Protein 9GRA (pdb70)

Sequence (246 aa):
SVFAYESSVHSTNVLLSLNDQRKKDVLCDVTIFVEGQRFRAHRSVLAACSSYFHSRIVGQADGELNITLPEEVTVKGFEPLIQQFAYTAKLILSKENVDEVCKKCCVEFLSVHNIEESCFQFLKFSMSVFAYESSVHSTNVLLSLNDQRKKDVLCDVTIFVEGQQRFRAHRSVLAACSSYFHSRIVGQADGELNITLPEEVTVKGFEPLIQFAYTAKLILSKENVDEVCKCVEFLSVHNIEESCFQFLKF

Foldseek 3Di:
DVDDDDDPCVVQVVLLVQVVCQVVVHPFAEWEAAVHDTGTHHLVLLLVFWVQSVVVRPPDDPHHYYHYDDNLQHCLQVVQVVVCSSRVDGDAALVRLVRVQSVCVVTHPDGDDSVVPNVNVD/DDDDDDDDDPCVVQVVLVVQVVCQVVVHPFAEWEQAVHDTGTHHLVLLLVQWVQSVVVRPPDDPHRYYHYDDNLQHPLQVVQVVVCSRRVDGDADPVRNVNVQSVCVVTHPDGCPVVVVVPVPD

GO terms:
  GO:0006281 DNA repair (P, IMP)
  GO:0005634 nucleus (C, IDA)
  GO:0001227 DNA-binding transcription repressor activity, RNA polymerase II-specific (F, IDA)
  GO:0000122 negative regulation of transcription by RNA polymerase II (P, IDA)
  GO:0005654 nucleoplasm (C, TAS)
  GO:0005829 cytosol (C, TAS)
  GO:0005515 protein binding (F, IPI)
  GO:0098531 ligand-modulated transcription factor activity (F, IMP)
  GO:0005634 nucleus (C, HDA)
  GO:0005737 cytoplasm (C, HDA)
  GO:0005829 cytosol (C, HDA)
  GO:0000122 negative regulation of transcription by RNA polymerase II (P, IMP)

InterPro domains:
  IPR000210 BTB/POZ domain [PF00651] (24-127)
  IPR000210 BTB/POZ domain [PS50097] (34-100)
  IPR000210 BTB/POZ domain [SM00225] (34-130)
  IPR004826 Basic leucine zipper domain, Maf-type [PF03131] (530-606)
  IPR004827 Basic-leucine zipper domain [PS00036] (562-577)
  IPR004827 Basic-leucine zipper domain [PS50217] (562-620)
  IPR004827 Basic-leucine zipper domain [SM00338] (553-619)
  IPR008917 Transcription factor, Skn-1-like, DNA-binding domain superfamily [SSF47454] (520-580)
  IPR011333 SKP1/BTB/POZ domain superfamily [G3DSA:3.30.710.10] (5-135)
  IPR011333 SKP1/BTB/POZ domain superfamily [SSF54695] (7-127)
  IPR043321 BACH, basic leucine zipper (bZIP) domain [cd14719] (551-621)
  IPR046347 Basic-leucine zipper domain superfamily [SSF57959] (566-609)
  IPR050457 Zinc finger and BTB domain-containing [PTHR46105] (8-588)

Nearest PDB structures (foldseek):
  9gp5-assembly1_D  TM=9.644E-01  e=1.886E-21  Homo sapiens
  9gr9-assembly2_D-2  TM=9.524E-01  e=8.817E-21  Homo sapiens
  2z8h-assembly1_A-2  TM=9.217E-01  e=5.515E-21  Mus musculus
  8ua6-assembly1_D  TM=9.111E-01  e=5.897E-21  Homo sapiens
  3ohv-assembly2_D  TM=9.229E-01  e=7.033E-17  Homo sapiens

Solvent-accessible surface area: 13032 Å² total; per-residue (Å²): 105,88,46,73,118,121,15,112,85,18,11,66,70,5,8,116,36,1,12,61,13,26,125,133,57,76,30,14,35,0,9,0,63,0,113,65,90,136,16,30,0,0,22,5,0,6,10,32,39,11,54,34,4,84,83,94,1,63,78,89,82,100,30,80,19,95,12,100,7,52,100,112,1,29,26,94,0,4,72,22,27,4,65,43,8,1,55,14,80,15,80,6,11,102,100,17,0,47,40,0,8,125,1,11,109,63,10,23,117,114,85,44,102,30,88,79,32,63,101,4,77,191,175,95,57,89,91,52,117,125,14,110,83,17,13,70,70,7,8,114,37,1,14,62,15,31,130,140,61,58,29,15,35,0,11,0,63,0,116,64,90,134,19,32,0,1,22,5,1,6,7,34,37,12,56,39,4,74,84,95,1,95,78,90,80,69,29,78,20,102,9,98,6,46,155,97,0,30,28,104,0,4,74,16,27,5,85,41,7,1,53,13,118,14,99,6,36,80,145,24,27,112,53,0,21,53,1,11,100,58,9,24,121,112,90,36,53,68,70,22,134,114,104,118,182,201

Secondary structure (DSSP, 8-state):
--EEEE-SSHHHHHHHHHHHHHHHT-S--EEEEETTEEEEE-HHHHHHH-HHHHHHHTT--SS-EEEE--TTS-HHHHHHHHHHHHHSEEEEETTTHHHHHHHHHHHSS----GGGGGGGG-/---EEEEE-SSHHHHHHHHHHHHHHHT-S--EEEEETTEEEEE-HHHHHHH-HHHHHHHTT--SS-EEEEPPTTS-HHHHHHHHHHHHHSEEEE-TTTHHHHHHHHHHHSS---HHHHHTTTT-

Organism: Homo sapiens (NCBI:txid9606)

B-factor: mean 18.8, std 9.38, range [6.76, 69.92]

Structure (mmCIF, N/CA/C/O backbone):
data_9GRA
#
_entry.id   9GRA
#
_cell.length_a   31.129
_cell.length_b   69.459
_cell.length_c   64.867
_cell.angle_alpha   90.00
_cell.angle_beta   91.86
_cell.angle_gamma   90.00
#
_symmetry.space_group_name_H-M   'P 1 21 1'
#
loop_
_entity.id
_entity.type
_entity.pdbx_description
1 polymer 'Transcription regulator protein BACH1'
2 non-polymer (4R)-2-METHYLPENTANE-2,4-DIOL
3 water water
#
loop_
_atom_site.group_PDB
_atom_site.id
_atom_site.type_symbol
_atom_site.label_atom_id
_atom_site.label_alt_id
_atom_site.label_comp_id
_atom_site.label_asym_id
_atom_site.label_entity_id
_atom_site.label_seq_id
_atom_site.pdbx_PDB_ins_code
_atom_site.Cartn_x
_atom_site.Cartn_y
_atom_site.Cartn_z
_atom_site.occupancy
_atom_site.B_iso_or_equiv
_atom_site.auth_seq_id
_atom_site.auth_comp_id
_atom_site.auth_asym_id
_atom_site.auth_atom_id
_atom_site.pdbx_PDB_model_num
ATOM 1 N N . SER A 1 3 ? 14.587 -35.071 28.863 1.00 37.29 7 SER A N 1
ATOM 2 C CA . SER A 1 3 ? 15.505 -33.940 28.782 1.00 30.04 7 SER A CA 1
ATOM 3 C C . SER A 1 3 ? 16.674 -34.174 29.716 1.00 34.65 7 SER A C 1
ATOM 4 O O . SER A 1 3 ? 16.600 -33.827 30.896 1.00 33.15 7 SER A O 1
ATOM 7 N N . VAL A 1 4 ? 17.758 -34.750 29.194 1.00 21.68 8 VAL A N 1
ATOM 8 C CA . VAL A 1 4 ? 18.957 -34.881 30.000 1.00 22.94 8 VAL A CA 1
ATOM 9 C C . VAL A 1 4 ? 19.447 -33.505 30.422 1.00 18.46 8 VAL A C 1
ATOM 10 O O . VAL A 1 4 ? 19.742 -33.266 31.597 1.00 20.95 8 VAL A O 1
ATOM 14 N N . PHE A 1 5 ? 19.538 -32.598 29.489 1.00 16.80 9 PHE A N 1
ATOM 15 C CA . PHE A 1 5 ? 19.872 -31.223 29.830 1.00 16.24 9 PHE A CA 1
ATOM 16 C C . PHE A 1 5 ? 18.810 -30.260 29.311 1.00 18.96 9 PHE A C 1
ATOM 17 O O . PHE A 1 5 ? 18.254 -30.428 28.206 1.00 19.78 9 PHE A O 1
ATOM 25 N N . ALA A 1 6 ? 18.542 -29.227 30.098 1.00 15.95 10 ALA A N 1
ATOM 26 C CA . ALA A 1 6 ? 17.616 -28.196 29.676 1.00 15.79 10 ALA A CA 1
ATOM 27 C C . ALA A 1 6 ? 18.166 -26.859 30.104 1.00 19.64 10 ALA A C 1
ATOM 28 O O . ALA A 1 6 ? 18.463 -26.653 31.284 1.00 19.72 10 ALA A O 1
ATOM 30 N N . TYR A 1 7 ? 18.349 -25.977 29.149 1.00 13.45 11 TYR A N 1
ATOM 31 C CA . TYR A 1 7 ? 18.831 -24.639 29.424 1.00 16.39 11 TYR A CA 1
ATOM 32 C C . TYR A 1 7 ? 17.795 -23.603 28.998 1.00 19.52 11 TYR A C 1
ATOM 33 O O . TYR A 1 7 ? 17.272 -23.666 27.879 1.00 16.57 11 TYR A O 1
ATOM 42 N N . GLU A 1 8 ? 17.490 -22.656 29.895 1.00 13.34 12 GLU A N 1
ATOM 43 C CA . GLU A 1 8 ? 16.624 -21.528 29.575 1.00 15.31 12 GLU A CA 1
ATOM 44 C C . GLU A 1 8 ? 17.388 -20.222 29.796 1.00 16.24 12 GLU A C 1
ATOM 45 O O . GLU A 1 8 ? 17.980 -20.041 30.856 1.00 14.59 12 GLU A O 1
ATOM 51 N N . SER A 1 9 ? 17.423 -19.328 28.788 1.00 11.04 13 SER A N 1
ATOM 52 C CA . SER A 1 9 ? 18.249 -18.127 28.839 1.00 11.81 13 SER A CA 1
ATOM 53 C C . SER A 1 9 ? 17.343 -16.932 29.125 1.00 13.81 13 SER A C 1
ATOM 54 O O . SER A 1 9 ? 16.405 -16.664 28.357 1.00 15.49 13 SER A O 1
ATOM 57 N N . SER A 1 10 ? 17.613 -16.212 30.217 1.00 12.83 14 SER A N 1
ATOM 58 C CA . SER A 1 10 ? 16.777 -15.051 30.495 1.00 14.94 14 SER A CA 1
ATOM 59 C C . SER A 1 10 ? 17.143 -13.838 29.637 1.00 16.36 14 SER A C 1
ATOM 60 O O . SER A 1 10 ? 16.364 -12.872 29.603 1.00 17.47 14 SER A O 1
ATOM 63 N N . VAL A 1 11 ? 18.312 -13.848 28.980 1.00 15.25 15 VAL A N 1
ATOM 64 C CA . VAL A 1 11 ? 18.823 -12.711 28.203 1.00 14.11 15 VAL A CA 1
ATOM 65 C C . VAL A 1 11 ? 18.695 -12.915 26.700 1.00 14.21 15 VAL A C 1
ATOM 66 O O . VAL A 1 11 ? 18.828 -11.946 25.943 1.00 13.73 15 VAL A O 1
ATOM 70 N N . HIS A 1 12 ? 18.433 -14.139 26.239 1.00 11.76 16 HIS A N 1
ATOM 71 C CA . HIS A 1 12 ? 18.518 -14.379 24.802 1.00 9.83 16 HIS A CA 1
ATOM 72 C C . HIS A 1 12 ? 17.574 -13.482 24.001 1.00 10.79 16 HIS A C 1
ATOM 73 O O . HIS A 1 12 ? 17.978 -12.921 22.989 1.00 10.15 16 HIS A O 1
ATOM 80 N N . SER A 1 13 ? 16.283 -13.412 24.364 1.00 9.43 17 SER A N 1
ATOM 81 C CA . SER A 1 13 ? 15.374 -12.568 23.561 1.00 10.62 17 SER A CA 1
ATOM 82 C C . SER A 1 13 ? 15.819 -11.099 23.516 1.00 9.98 17 SER A C 1
ATOM 83 O O . SER A 1 13 ? 15.689 -10.434 22.473 1.00 10.18 17 SER A O 1
ATOM 86 N N . THR A 1 14 ? 16.329 -10.588 24.644 1.00 11.47 18 THR A N 1
ATOM 87 C CA . THR A 1 14 ? 16.880 -9.231 24.653 1.00 12.75 18 THR A CA 1
ATOM 88 C C . THR A 1 14 ? 18.072 -9.122 23.722 1.00 11.17 18 THR A C 1
ATOM 89 O O . THR A 1 14 ? 18.201 -8.141 22.965 1.00 11.72 18 THR A O 1
ATOM 93 N N . ASN A 1 15 ? 18.918 -10.155 23.714 1.00 9.57 19 ASN A N 1
ATOM 94 C CA . ASN A 1 15 ? 20.095 -10.089 22.864 1.00 9.12 19 ASN A CA 1
ATOM 95 C C . ASN A 1 15 ? 19.728 -10.132 21.386 1.00 9.44 19 ASN A C 1
ATOM 96 O O . ASN A 1 15 ? 20.312 -9.406 20.560 1.00 10.96 19 ASN A O 1
ATOM 101 N N . VAL A 1 16 ? 18.704 -10.923 21.006 1.00 8.19 20 VAL A N 1
ATOM 102 C CA . VAL A 1 16 ? 18.278 -10.962 19.614 1.00 8.25 20 VAL A CA 1
ATOM 103 C C . VAL A 1 16 ? 17.714 -9.610 19.233 1.00 10.19 20 VAL A C 1
ATOM 104 O O . VAL A 1 16 ? 18.044 -9.064 18.181 1.00 10.53 20 VAL A O 1
ATOM 108 N N . LEU A 1 17 ? 16.899 -9.014 20.117 1.00 11.48 21 LEU A N 1
ATOM 109 C CA . LEU A 1 17 ? 16.341 -7.711 19.773 1.00 12.09 21 LEU A CA 1
ATOM 110 C C . LEU A 1 17 ? 17.429 -6.655 19.658 1.00 10.30 21 LEU A C 1
ATOM 111 O O . LEU A 1 17 ? 17.342 -5.794 18.786 1.00 12.74 21 LEU A O 1
ATOM 116 N N . LEU A 1 18 ? 18.466 -6.714 20.523 1.00 10.74 22 LEU A N 1
ATOM 117 C CA . LEU A 1 18 ? 19.604 -5.792 20.415 1.00 11.19 22 LEU A CA 1
ATOM 118 C C . LEU A 1 18 ? 20.266 -5.931 19.059 1.00 10.40 22 LEU A C 1
ATOM 119 O O . LEU A 1 18 ? 20.637 -4.918 18.426 1.00 10.48 22 LEU A O 1
ATOM 124 N N . SER A 1 19 ? 20.421 -7.174 18.591 1.00 8.20 23 SER A N 1
ATOM 125 C CA . SER A 1 19 ? 21.030 -7.343 17.287 1.00 9.31 23 SER A CA 1
ATOM 126 C C . SER A 1 19 ? 20.159 -6.800 16.179 1.00 9.69 23 SER A C 1
ATOM 127 O O . SER A 1 19 ? 20.659 -6.162 15.248 1.00 9.98 23 SER A O 1
ATOM 130 N N . LEU A 1 20 ? 18.856 -7.086 16.223 1.00 10.22 24 LEU A N 1
ATOM 131 C CA . LEU A 1 20 ? 17.934 -6.526 15.230 1.00 8.31 24 LEU A CA 1
ATOM 132 C C . LEU A 1 20 ? 17.965 -4.997 15.227 1.00 8.49 24 LEU A C 1
ATOM 133 O O . LEU A 1 20 ? 17.889 -4.344 14.157 1.00 8.61 24 LEU A O 1
ATOM 138 N N . ASN A 1 21 ? 18.058 -4.409 16.410 1.00 9.32 25 ASN A N 1
ATOM 139 C CA . ASN A 1 21 ? 18.135 -2.963 16.470 1.00 8.28 25 ASN A CA 1
ATOM 140 C C . ASN A 1 21 ? 19.425 -2.457 15.844 1.00 11.66 25 AS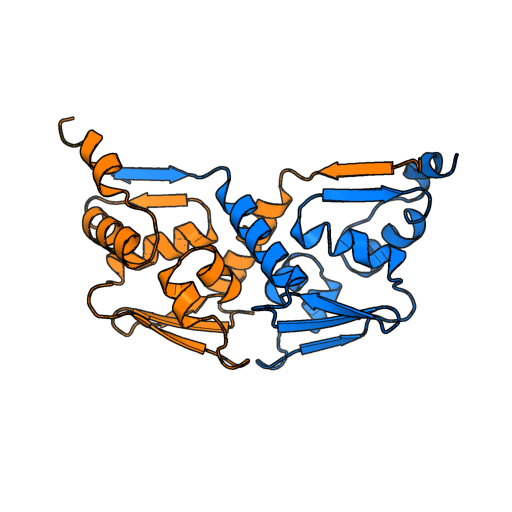N A C 1
ATOM 141 O O . ASN A 1 21 ? 19.438 -1.426 15.176 1.00 11.15 25 ASN A O 1
ATOM 146 N N . ASP A 1 22 ? 20.528 -3.153 16.087 1.00 9.12 26 ASP A N 1
ATOM 147 C CA . ASP A 1 22 ? 21.777 -2.711 15.463 1.00 9.27 26 ASP A CA 1
ATOM 148 C C . ASP A 1 22 ? 21.685 -2.802 13.943 1.00 9.27 26 ASP A C 1
ATOM 149 O O . ASP A 1 22 ? 22.093 -1.880 13.222 1.00 11.75 26 ASP A O 1
ATOM 154 N N . GLN A 1 23 ? 21.121 -3.901 13.433 1.00 8.37 27 GLN A N 1
ATOM 155 C CA . GLN A 1 23 ? 20.898 -4.020 11.993 1.00 7.09 27 GLN A CA 1
ATOM 156 C C . GLN A 1 23 ? 20.023 -2.894 11.458 1.00 11.27 27 GLN A C 1
ATOM 157 O O . GLN A 1 23 ? 20.289 -2.332 10.381 1.00 10.91 27 GLN A O 1
ATOM 163 N N . ARG A 1 24 ? 18.921 -2.616 12.164 1.00 6.99 28 ARG A N 1
ATOM 164 C CA . ARG A 1 24 ? 18.045 -1.510 11.769 1.00 10.90 28 ARG A CA 1
ATOM 165 C C . ARG A 1 24 ? 18.818 -0.200 11.661 1.00 10.85 28 ARG A C 1
ATOM 166 O O . ARG A 1 24 ? 18.723 0.510 10.638 1.00 12.52 28 ARG A O 1
ATOM 174 N N . LYS A 1 25 ? 19.596 0.142 12.713 1.00 10.54 29 LYS A N 1
ATOM 175 C CA . LYS A 1 25 ? 20.231 1.471 12.728 1.00 9.18 29 LYS A CA 1
ATOM 176 C C . LYS A 1 25 ? 21.329 1.559 11.679 1.00 11.58 29 LYS A C 1
ATOM 177 O O . LYS A 1 25 ? 21.593 2.646 11.147 1.00 13.79 29 LYS A O 1
ATOM 183 N N . LYS A 1 26 ? 21.990 0.426 11.398 1.00 10.08 30 LYS A N 1
ATOM 184 C CA . LYS A 1 26 ? 23.070 0.396 10.428 1.00 11.45 30 LYS A CA 1
ATOM 185 C C . LYS A 1 26 ? 22.602 -0.003 9.023 1.00 10.75 30 LYS A C 1
ATOM 186 O O . LYS A 1 26 ? 23.442 -0.105 8.092 1.00 13.52 30 LYS A O 1
ATOM 192 N N . ASP A 1 27 ? 21.299 -0.208 8.872 1.00 11.56 31 ASP A N 1
ATOM 193 C CA . ASP A 1 27 ? 20.671 -0.514 7.605 1.00 12.65 31 ASP A CA 1
ATOM 194 C C . ASP A 1 27 ? 21.336 -1.721 6.947 1.00 9.22 31 ASP A C 1
ATOM 195 O O . ASP A 1 27 ? 21.759 -1.674 5.768 1.00 11.42 31 ASP A O 1
ATOM 200 N N . VAL A 1 28 ? 21.346 -2.847 7.685 1.00 9.42 32 VAL A N 1
ATOM 201 C CA . VAL A 1 28 ? 21.790 -4.081 7.076 1.00 9.10 32 VAL A CA 1
ATOM 202 C C . VAL A 1 28 ? 20.733 -5.128 7.427 1.00 10.76 32 VAL A C 1
ATOM 203 O O . VAL A 1 28 ? 20.123 -5.080 8.503 1.00 10.24 32 VAL A O 1
ATOM 207 N N . LEU A 1 29 ? 20.545 -6.061 6.531 1.00 10.82 33 LEU A N 1
ATOM 208 C CA . LEU A 1 29 ? 19.638 -7.186 6.777 1.00 9.38 33 LEU A CA 1
ATOM 209 C C . LEU A 1 29 ? 18.205 -6.727 7.017 1.00 11.21 33 LEU A C 1
ATOM 210 O O . LEU A 1 29 ? 17.384 -7.513 7.530 1.00 11.13 33 LEU A O 1
ATOM 215 N N . CYS A 1 30 ? 17.870 -5.525 6.538 1.00 10.10 34 CYS A N 1
ATOM 216 C CA . CYS A 1 30 ? 16.481 -5.060 6.627 1.00 9.61 34 CYS A CA 1
ATOM 217 C C . CYS A 1 30 ? 15.799 -5.306 5.302 1.00 9.77 34 CYS A C 1
ATOM 218 O O . CYS A 1 30 ? 16.431 -5.591 4.276 1.00 13.45 34 CYS A O 1
ATOM 221 N N . ASP A 1 31 ? 14.452 -5.146 5.309 1.00 8.78 35 ASP A N 1
ATOM 222 C CA . ASP A 1 31 ? 13.703 -5.586 4.134 1.00 11.48 35 ASP A CA 1
ATOM 223 C C . ASP A 1 31 ? 12.464 -4.748 3.884 1.00 9.00 35 ASP A C 1
ATOM 224 O O . ASP A 1 31 ? 11.697 -5.056 2.962 1.00 12.69 35 ASP A O 1
ATOM 229 N N . VAL A 1 32 ? 12.236 -3.697 4.656 1.00 9.56 36 VAL A N 1
ATOM 230 C CA . VAL A 1 32 ? 11.125 -2.785 4.402 1.00 10.10 36 VAL A CA 1
ATOM 231 C C . VAL A 1 32 ? 11.639 -1.361 4.620 1.00 11.04 36 VAL A C 1
ATOM 232 O O . VAL A 1 32 ? 12.378 -1.092 5.573 1.00 10.43 36 VAL A O 1
ATOM 236 N N . THR A 1 33 ? 11.252 -0.443 3.732 1.00 12.23 37 THR A N 1
ATOM 237 C CA . THR A 1 33 ? 11.415 0.976 4.035 1.00 9.77 37 THR A CA 1
ATOM 238 C C . THR A 1 33 ? 10.045 1.564 4.374 1.00 11.50 37 THR A C 1
ATOM 239 O O . THR A 1 33 ? 9.059 1.291 3.690 1.00 12.48 37 THR A O 1
ATOM 243 N N . ILE A 1 34 ? 10.014 2.392 5.413 1.00 10.41 38 ILE A N 1
ATOM 244 C CA . ILE A 1 34 ? 8.832 3.139 5.844 1.00 9.67 38 ILE A CA 1
ATOM 245 C C . ILE A 1 34 ? 9.125 4.623 5.648 1.00 14.18 38 ILE A C 1
ATOM 246 O O . ILE A 1 34 ? 10.146 5.120 6.137 1.00 12.52 38 ILE A O 1
ATOM 251 N N . PHE A 1 35 ? 8.220 5.345 4.983 1.00 10.07 39 PHE A N 1
ATOM 252 C CA . PHE A 1 35 ? 8.388 6.791 4.783 1.00 9.48 39 PHE A CA 1
ATOM 253 C C . PHE A 1 35 ? 7.381 7.492 5.678 1.00 14.86 39 PHE A C 1
ATOM 254 O O . PHE A 1 35 ? 6.176 7.263 5.562 1.00 13.54 39 PHE A O 1
ATOM 262 N N . VAL A 1 36 ? 7.875 8.381 6.508 1.00 11.18 40 VAL A N 1
ATOM 263 C CA . VAL A 1 36 ? 7.101 9.060 7.539 1.00 10.58 40 VAL A CA 1
ATOM 264 C C . VAL A 1 36 ? 7.436 10.538 7.392 1.00 12.82 40 VAL A C 1
ATOM 265 O O . VAL A 1 36 ? 8.585 10.933 7.591 1.00 11.82 40 VAL A O 1
ATOM 269 N N . GLU A 1 37 ? 6.445 11.355 7.043 1.00 11.73 41 GLU A N 1
ATOM 270 C CA . GLU A 1 37 ? 6.698 12.751 6.640 1.00 14.06 41 GLU A CA 1
ATOM 271 C C . GLU A 1 37 ? 7.802 12.820 5.603 1.00 11.40 41 GLU A C 1
ATOM 272 O O . GLU A 1 37 ? 8.608 13.746 5.581 1.00 16.95 41 GLU A O 1
ATOM 278 N N . GLY A 1 38 ? 7.823 11.795 4.735 1.00 13.45 42 GLY A N 1
ATOM 279 C CA . GLY A 1 38 ? 8.808 11.680 3.685 1.00 17.27 42 GLY A CA 1
ATOM 280 C C . GLY A 1 38 ? 10.168 11.199 4.137 1.00 15.71 42 GLY A C 1
ATOM 2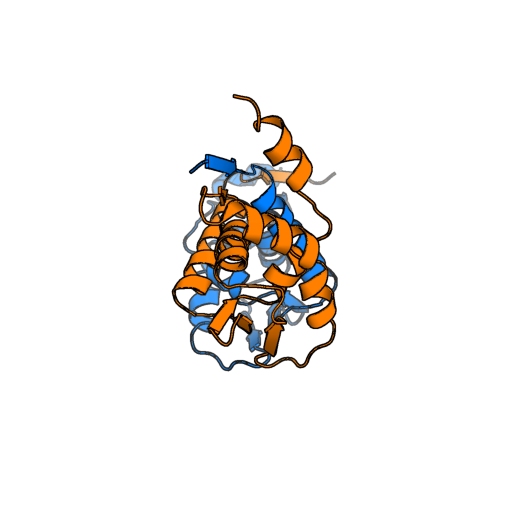81 O O . GLY A 1 38 ? 11.034 10.989 3.273 1.00 16.97 42 GLY A O 1
ATOM 282 N N . GLN A 1 39 ? 10.416 11.106 5.458 1.00 12.33 43 GLN A N 1
ATOM 283 C CA . GLN A 1 39 ? 11.727 10.692 5.968 1.00 13.90 43 GLN A CA 1
ATOM 284 C C . GLN A 1 39 ? 11.808 9.166 5.892 1.00 14.69 43 GLN A C 1
ATOM 285 O O . GLN A 1 39 ? 10.831 8.471 6.148 1.00 12.46 43 GLN A O 1
ATOM 291 N N . ARG A 1 40 ? 12.984 8.632 5.575 1.00 13.49 44 ARG A N 1
ATOM 292 C CA . ARG A 1 40 ? 13.179 7.200 5.343 1.00 11.05 44 ARG A CA 1
ATOM 293 C C . ARG A 1 40 ? 13.594 6.475 6.620 1.00 11.41 44 ARG A C 1
ATOM 294 O O . ARG A 1 40 ? 14.606 6.828 7.265 1.00 14.66 44 ARG A O 1
ATOM 302 N N . PHE A 1 41 ? 12.832 5.434 6.973 1.00 11.10 45 PHE A N 1
ATOM 303 C CA . PHE A 1 41 ? 13.173 4.519 8.056 1.00 11.68 45 PHE A CA 1
ATOM 304 C C . PHE A 1 41 ? 13.304 3.120 7.491 1.00 13.91 45 PHE A C 1
ATOM 305 O O . PHE A 1 41 ? 12.588 2.765 6.550 1.00 14.94 45 PHE A O 1
ATOM 313 N N . ARG A 1 42 ? 14.238 2.340 8.036 1.00 11.25 46 ARG A N 1
ATOM 314 C CA . ARG A 1 42 ? 14.434 0.952 7.619 1.00 10.24 46 ARG A CA 1
ATOM 315 C C . ARG A 1 42 ? 14.030 0.022 8.758 1.00 12.10 46 ARG A C 1
ATOM 316 O O . ARG A 1 42 ? 14.124 0.387 9.933 1.00 11.84 46 ARG A O 1
ATOM 324 N N . ALA A 1 43 ? 13.494 -1.151 8.399 1.00 8.18 47 ALA A N 1
ATOM 325 C CA . ALA A 1 43 ? 13.150 -2.107 9.444 1.00 9.31 47 ALA A CA 1
ATOM 326 C C . ALA A 1 43 ? 13.019 -3.471 8.807 1.00 6.76 47 ALA A C 1
ATOM 327 O O . ALA A 1 43 ? 13.305 -3.640 7.621 1.00 8.92 47 ALA A O 1
ATOM 329 N N . HIS A 1 44 ? 12.604 -4.442 9.638 1.00 10.81 48 HIS A N 1
ATOM 330 C CA . HIS A 1 44 ? 12.352 -5.825 9.246 1.00 10.61 48 HIS A CA 1
ATOM 331 C C . HIS A 1 44 ? 10.843 -6.030 9.273 1.00 9.02 48 HIS A C 1
ATOM 332 O O . HIS A 1 44 ? 10.211 -5.769 10.300 1.00 9.52 48 HIS A O 1
ATOM 339 N N . ARG A 1 45 ? 10.292 -6.523 8.162 1.00 9.24 49 ARG A N 1
ATOM 340 C CA . ARG A 1 45 ? 8.830 -6.628 8.114 1.00 9.95 49 ARG A CA 1
ATOM 341 C C . ARG A 1 45 ? 8.331 -7.593 9.172 1.00 11.51 49 ARG A C 1
ATOM 342 O O . ARG A 1 45 ? 7.216 -7.441 9.698 1.00 10.08 49 ARG A O 1
ATOM 350 N N . SER A 1 46 ? 9.137 -8.604 9.490 1.00 9.17 50 SER A N 1
ATOM 351 C CA . SER A 1 46 ? 8.736 -9.558 10.511 1.00 8.94 50 SER A CA 1
ATOM 352 C C . SER A 1 46 ? 8.506 -8.884 11.873 1.00 11.21 50 SER A C 1
ATOM 353 O O . SER A 1 46 ? 7.560 -9.239 12.614 1.00 10.74 50 SER A O 1
ATOM 356 N N . VAL A 1 47 ? 9.393 -7.957 12.245 1.00 8.58 51 VAL A N 1
ATOM 357 C CA . VAL A 1 47 ? 9.290 -7.246 13.510 1.00 7.81 51 VAL A CA 1
ATOM 358 C C . VAL A 1 47 ? 8.109 -6.275 13.476 1.00 9.87 51 VAL A C 1
ATOM 359 O O . VAL A 1 47 ? 7.312 -6.230 14.426 1.00 10.04 51 VAL A O 1
ATOM 363 N N . LEU A 1 48 ? 7.978 -5.497 12.388 1.00 9.82 52 LEU A N 1
ATOM 364 C CA . LEU A 1 48 ? 6.853 -4.557 12.314 1.00 8.23 52 LEU A CA 1
ATOM 365 C C . LEU A 1 48 ? 5.539 -5.314 12.378 1.00 9.08 52 LEU A C 1
ATOM 366 O O . LEU A 1 48 ? 4.614 -4.884 13.087 1.00 10.43 52 LEU A O 1
ATOM 371 N N . ALA A 1 49 ? 5.435 -6.444 11.654 1.00 8.62 53 ALA A N 1
ATOM 372 C CA . ALA A 1 49 ? 4.177 -7.218 11.684 1.00 10.79 53 ALA A CA 1
ATOM 373 C C . ALA A 1 49 ? 3.901 -7.792 13.071 1.00 12.90 53 ALA A C 1
ATOM 374 O O . ALA A 1 49 ? 2.730 -7.919 13.494 1.00 13.53 53 ALA A O 1
ATOM 376 N N . ALA A 1 50 ? 4.958 -8.162 13.779 1.00 11.50 54 ALA A N 1
ATOM 377 C CA . ALA A 1 50 ? 4.799 -8.670 15.133 1.00 13.12 54 ALA A CA 1
ATOM 378 C C . ALA A 1 50 ? 4.252 -7.605 16.062 1.00 12.21 54 ALA A C 1
ATOM 379 O O . ALA A 1 50 ? 3.590 -7.933 17.050 1.00 16.54 54 ALA A O 1
ATOM 381 N N . CYS A 1 51 ? 4.565 -6.331 15.806 1.00 10.51 55 CYS A N 1
ATOM 382 C CA . CYS A 1 51 ? 4.283 -5.288 16.786 1.00 13.80 55 CYS A CA 1
ATOM 383 C C . CYS A 1 51 ? 3.063 -4.468 16.457 1.00 14.44 55 CYS A C 1
ATOM 384 O O . CYS A 1 51 ? 2.422 -3.949 17.375 1.00 22.70 55 CYS A O 1
ATOM 387 N N . SER A 1 52 ? 2.671 -4.413 15.197 1.00 9.59 56 SER A N 1
ATOM 388 C CA . SER A 1 52 ? 1.674 -3.432 14.752 1.00 10.22 56 SER A CA 1
ATOM 389 C C . SER A 1 52 ? 0.654 -4.099 13.829 1.00 9.86 56 SER A C 1
ATOM 390 O O . SER A 1 52 ? 1.002 -4.603 12.752 1.00 10.90 56 SER A O 1
ATOM 393 N N . SER A 1 53 ? -0.642 -4.043 14.206 1.00 10.00 57 SER A N 1
ATOM 394 C CA . SER A 1 53 ? -1.663 -4.560 13.323 1.00 8.97 57 SER A CA 1
ATOM 395 C C . SER A 1 53 ? -1.767 -3.762 12.038 1.00 9.09 57 SER A C 1
ATOM 396 O O . SER A 1 53 ? -2.024 -4.332 10.975 1.00 10.25 57 SER A O 1
ATOM 399 N N . TYR A 1 54 ? -1.498 -2.448 12.102 1.00 9.89 58 TYR A N 1
ATOM 400 C CA . TYR A 1 54 ? -1.506 -1.633 10.889 1.00 11.63 58 TYR A CA 1
ATOM 401 C C . TYR A 1 54 ? -0.450 -2.121 9.910 1.00 10.17 58 TYR A C 1
ATOM 402 O O . TYR A 1 54 ? -0.715 -2.320 8.717 1.00 11.14 58 TYR A O 1
ATOM 411 N N . PHE A 1 55 ? 0.767 -2.303 10.400 1.00 9.67 59 PHE A N 1
ATOM 412 C CA . PHE A 1 55 ? 1.812 -2.788 9.496 1.00 10.81 59 PHE A CA 1
ATOM 413 C C . PHE A 1 55 ? 1.543 -4.221 9.043 1.00 9.30 59 PHE A C 1
ATOM 414 O O . PHE A 1 55 ? 1.730 -4.551 7.879 1.00 11.32 59 PHE A O 1
ATOM 422 N N . HIS A 1 56 ? 1.020 -5.056 9.940 1.00 8.91 60 HIS A N 1
ATOM 423 C CA . HIS A 1 56 ? 0.821 -6.455 9.583 1.00 10.09 60 HIS A CA 1
ATOM 424 C C . HIS A 1 56 ? -0.105 -6.552 8.363 1.00 11.94 60 HIS A C 1
ATOM 425 O O . HIS A 1 56 ? 0.189 -7.239 7.395 1.00 12.06 60 HIS A O 1
ATOM 432 N N . SER A 1 57 ? -1.197 -5.783 8.354 1.00 11.80 61 SER A N 1
ATOM 433 C CA . SER A 1 57 ? -2.117 -5.809 7.218 1.00 11.65 61 SER A CA 1
ATOM 434 C C . SER A 1 57 ? -1.462 -5.371 5.919 1.00 10.92 61 SER A C 1
ATOM 435 O O . SER A 1 57 ? -1.972 -5.711 4.845 1.00 13.94 61 SER A O 1
ATOM 438 N N . ARG A 1 58 ? -0.373 -4.579 5.991 1.00 10.60 62 ARG A N 1
ATOM 439 C CA . ARG A 1 58 ? 0.315 -4.070 4.808 1.00 10.57 62 ARG A CA 1
ATOM 440 C C . ARG A 1 58 ? 1.565 -4.886 4.456 1.00 12.52 62 ARG A C 1
ATOM 441 O O . ARG A 1 58 ? 2.287 -4.540 3.506 1.00 12.93 62 ARG A O 1
ATOM 449 N N . ILE A 1 59 ? 1.812 -5.974 5.186 1.00 9.03 63 ILE A N 1
ATOM 450 C CA . ILE A 1 59 ? 3.001 -6.787 5.037 1.00 11.17 63 ILE A CA 1
ATOM 451 C C . ILE A 1 59 ? 2.657 -8.185 4.577 1.00 11.60 63 ILE A C 1
ATOM 452 O O . ILE A 1 59 ? 3.300 -8.722 3.670 1.00 14.75 63 ILE A O 1
ATOM 457 N N . VAL A 1 60 ? 1.602 -8.766 5.119 1.00 13.17 64 VAL A N 1
ATOM 458 C CA . VAL A 1 60 ? 1.343 -10.166 4.804 1.00 13.38 64 VAL A CA 1
ATOM 459 C C . VAL A 1 60 ? 0.917 -10.263 3.346 1.00 13.52 64 VAL A C 1
ATOM 460 O O . VAL A 1 60 ? 0.201 -9.389 2.821 1.00 14.73 64 VAL A O 1
ATOM 464 N N . GLY A 1 61 ? 1.453 -11.272 2.656 1.00 15.76 65 GLY A N 1
ATOM 465 C CA . GLY A 1 61 ? 1.146 -11.484 1.253 1.00 19.35 65 GLY A CA 1
ATOM 466 C C . GLY A 1 61 ? 1.780 -10.536 0.263 1.00 22.38 65 GLY A C 1
ATOM 467 O O . GLY A 1 61 ? 1.488 -10.644 -0.936 1.00 22.27 65 GLY A O 1
ATOM 468 N N . GLN A 1 62 ? 2.651 -9.630 0.715 1.00 15.65 66 GLN A N 1
ATOM 469 C CA . GLN A 1 62 ? 3.334 -8.780 -0.239 1.00 17.12 66 GLN A CA 1
ATOM 470 C C . GLN A 1 62 ? 4.488 -9.560 -0.882 1.00 19.74 66 GLN A C 1
ATOM 471 O O . GLN A 1 62 ? 4.872 -10.647 -0.440 1.00 19.09 66 GLN A O 1
ATOM 477 N N . ALA A 1 63 ? 5.060 -8.983 -1.928 1.00 15.29 67 ALA A N 1
ATOM 478 C CA . ALA A 1 63 ? 6.104 -9.659 -2.685 1.00 17.16 67 ALA A CA 1
ATOM 479 C C . ALA A 1 63 ? 7.351 -9.909 -1.817 1.00 12.21 67 ALA A C 1
ATOM 480 O O . ALA A 1 63 ? 7.570 -9.254 -0.798 1.00 14.56 67 ALA A O 1
ATOM 482 N N . ASP A 1 64 ? 8.203 -10.859 -2.247 1.00 16.84 68 ASP A N 1
ATOM 483 C CA . ASP A 1 64 ? 9.387 -11.215 -1.463 1.00 19.60 68 ASP A CA 1
ATOM 484 C C . ASP A 1 64 ? 10.443 -10.117 -1.445 1.00 30.97 68 ASP A C 1
ATOM 485 O O . ASP A 1 64 ? 11.195 -10.005 -0.472 1.00 28.34 68 ASP A O 1
ATOM 490 N N . GLY A 1 65 ? 10.579 -9.354 -2.518 1.00 19.92 69 GLY A N 1
ATOM 491 C CA . GLY A 1 65 ? 11.652 -8.380 -2.562 1.00 13.51 69 GLY A CA 1
ATOM 492 C C . GLY A 1 65 ? 11.379 -7.226 -1.595 1.00 13.55 69 GLY A C 1
ATOM 493 O O . GLY A 1 65 ? 10.426 -7.236 -0.813 1.00 15.63 69 GLY A O 1
ATOM 494 N N . GLU A 1 66 ? 12.224 -6.205 -1.687 1.00 16.83 70 GLU A N 1
ATOM 495 C CA . GLU A 1 66 ? 12.060 -5.006 -0.867 1.00 17.72 70 GLU A CA 1
ATOM 496 C C . GLU A 1 66 ? 10.620 -4.492 -0.856 1.00 15.03 70 GLU A C 1
ATOM 497 O O . GLU A 1 66 ? 9.982 -4.380 -1.913 1.00 19.27 70 GLU A O 1
ATOM 503 N N . LEU A 1 67 ? 10.116 -4.147 0.352 1.00 10.91 71 LEU A N 1
ATOM 504 C CA . LEU A 1 67 ? 8.776 -3.581 0.505 1.00 11.83 71 LEU A CA 1
ATOM 505 C C . LEU A 1 67 ? 8.872 -2.102 0.895 1.00 11.79 71 LEU A C 1
ATOM 506 O O . LEU A 1 67 ? 9.758 -1.723 1.671 1.00 12.62 71 LEU A O 1
ATOM 511 N N . ASN A 1 68 ? 7.963 -1.258 0.381 1.00 9.81 72 ASN A N 1
ATOM 512 C CA . ASN A 1 68 ? 7.963 0.161 0.707 1.00 11.51 72 ASN A CA 1
ATOM 513 C C . ASN A 1 68 ? 6.587 0.584 1.195 1.00 13.59 72 ASN A C 1
ATOM 514 O O . ASN A 1 68 ? 5.611 0.450 0.466 1.00 13.73 72 ASN A O 1
ATOM 519 N N . ILE A 1 69 ? 6.512 1.142 2.388 1.00 11.04 73 ILE A N 1
ATOM 520 C CA . ILE A 1 69 ? 5.238 1.572 2.975 1.00 9.83 73 ILE A CA 1
ATOM 521 C C . ILE A 1 69 ? 5.318 3.056 3.279 1.00 12.86 73 ILE A C 1
ATOM 522 O O . ILE A 1 69 ? 6.259 3.500 3.939 1.00 13.24 73 ILE A O 1
ATOM 527 N N . THR A 1 70 ? 4.299 3.812 2.858 1.00 10.10 74 THR A N 1
ATOM 528 C CA . THR A 1 70 ? 4.279 5.237 3.101 1.00 10.41 74 THR A CA 1
ATOM 529 C C . THR A 1 70 ? 3.200 5.480 4.140 1.00 12.70 74 THR A C 1
ATOM 530 O O . THR A 1 70 ? 2.043 5.147 3.898 1.00 12.47 74 THR A O 1
ATOM 534 N N . LEU A 1 71 ? 3.571 6.010 5.271 1.00 13.11 75 LEU A N 1
ATOM 535 C CA . LEU A 1 71 ? 2.533 6.322 6.246 1.00 12.37 75 LEU A CA 1
ATOM 536 C C . LEU A 1 71 ? 1.866 7.654 5.901 1.00 14.54 75 LEU A C 1
ATOM 537 O O . LEU A 1 71 ? 2.529 8.588 5.456 1.00 12.72 75 LEU A O 1
ATOM 542 N N . PRO A 1 72 ? 0.558 7.791 6.120 1.00 14.85 76 PRO A N 1
ATOM 543 C CA . PRO A 1 72 ? -0.125 9.046 5.765 1.00 13.98 76 PRO A CA 1
ATOM 544 C C . PRO A 1 72 ? 0.195 10.177 6.740 1.00 14.11 76 PRO A C 1
ATOM 545 O O . PRO A 1 72 ? 0.840 9.993 7.774 1.00 17.16 76 PRO A O 1
ATOM 549 N N . GLU A 1 73 ? -0.268 11.395 6.359 1.00 20.14 77 GLU A N 1
ATOM 550 C CA . GLU A 1 73 ? 0.107 12.628 7.052 1.00 18.69 77 GLU A CA 1
ATOM 551 C C . GLU A 1 73 ? -0.293 12.619 8.534 1.00 19.99 77 GLU A C 1
ATOM 552 O O . GLU A 1 73 ? 0.311 13.349 9.342 1.00 21.45 77 GLU A O 1
ATOM 554 N N . GLU A 1 74 ? -1.227 11.743 8.931 1.00 19.55 78 GLU A N 1
ATOM 555 C CA . GLU A 1 74 ? -1.627 11.621 10.335 1.00 25.81 78 GLU A CA 1
ATOM 556 C C . GLU A 1 74 ? -0.448 11.274 11.226 1.00 20.32 78 GLU A C 1
ATOM 557 O O . GLU A 1 74 ? -0.428 11.644 12.415 1.00 23.51 78 GLU A O 1
ATOM 563 N N . VAL A 1 75 ? 0.541 10.581 10.673 1.00 18.24 79 VAL A N 1
ATOM 564 C CA . VAL A 1 75 ? 1.644 10.033 11.440 1.00 14.39 79 VAL A CA 1
ATOM 565 C C . VAL A 1 75 ? 2.829 10.966 11.268 1.00 16.23 79 VAL A C 1
ATOM 566 O O . VAL A 1 75 ? 3.249 11.244 10.143 1.00 17.36 79 VAL A O 1
ATOM 570 N N . THR A 1 76 ? 3.347 11.475 12.380 1.00 13.67 80 THR A N 1
ATOM 571 C CA . THR A 1 76 ? 4.477 12.383 12.321 1.00 13.14 80 THR A CA 1
ATOM 572 C C . THR A 1 76 ? 5.725 11.650 12.779 1.00 15.79 80 THR A C 1
ATOM 573 O O . THR A 1 76 ? 5.655 10.655 13.524 1.00 13.46 80 THR A O 1
ATOM 577 N N . VAL A 1 77 ? 6.879 12.134 12.311 1.00 13.92 81 VAL A N 1
ATOM 578 C CA . VAL A 1 77 ? 8.146 11.598 12.804 1.00 12.23 81 VAL A CA 1
ATOM 579 C C . VAL A 1 77 ? 8.212 11.674 14.323 1.00 11.87 81 VAL A C 1
ATOM 580 O O . VAL A 1 77 ? 8.739 10.746 14.984 1.00 13.40 81 VAL A O 1
ATOM 584 N N . LYS A 1 78 ? 7.748 12.801 14.880 1.00 13.48 82 LYS A N 1
ATOM 585 C CA . LYS A 1 78 ? 7.734 12.992 16.330 1.00 15.96 82 LYS A CA 1
ATOM 586 C C . LYS A 1 78 ? 7.020 11.858 17.040 1.00 12.30 82 LYS A C 1
ATOM 587 O O . LYS A 1 78 ? 7.447 11.417 18.120 1.00 15.02 82 LYS A O 1
ATOM 593 N N . GLY A 1 79 ? 5.900 11.421 16.493 1.00 12.76 83 GLY A N 1
ATOM 594 C CA . GLY A 1 79 ? 5.103 10.395 17.137 1.00 13.96 83 GLY A CA 1
ATOM 595 C C . GLY A 1 79 ? 5.578 8.984 16.807 1.00 13.53 83 GLY A C 1
ATOM 596 O O . GLY A 1 79 ? 5.466 8.074 17.620 1.00 13.09 83 GLY A O 1
ATOM 597 N N . PHE A 1 80 ? 6.138 8.799 15.611 1.00 12.75 84 PHE A N 1
ATOM 598 C CA . PHE A 1 80 ? 6.488 7.466 15.136 1.00 11.61 84 PHE A CA 1
ATOM 599 C C . PHE A 1 80 ? 7.857 7.016 15.643 1.00 11.24 84 PHE A C 1
ATOM 600 O O . PHE A 1 80 ? 8.037 5.847 16.017 1.00 13.07 84 PHE A O 1
ATOM 608 N N . GLU A 1 81 ? 8.835 7.920 15.621 1.00 11.49 85 GLU A N 1
ATOM 609 C CA . GLU A 1 81 ? 10.188 7.507 15.986 1.00 11.52 85 GLU A CA 1
ATOM 610 C C . GLU A 1 81 ? 10.292 6.934 17.393 1.00 13.51 85 GLU A C 1
ATOM 611 O O . GLU A 1 81 ? 10.914 5.871 17.551 1.00 14.39 85 GLU A O 1
ATOM 617 N N . PRO A 1 82 ? 9.664 7.494 18.424 1.00 12.12 86 PRO A N 1
ATOM 618 C CA . PRO A 1 82 ? 9.696 6.796 19.724 1.00 13.10 86 PRO A CA 1
ATOM 619 C C . PRO A 1 82 ? 9.098 5.391 19.705 1.00 13.07 86 PRO A C 1
ATOM 620 O O . PRO A 1 82 ? 9.482 4.543 20.538 1.00 13.05 86 PRO A O 1
ATOM 624 N N . LEU A 1 83 ? 8.172 5.096 18.787 1.00 10.02 87 LEU A N 1
ATOM 625 C CA . LEU A 1 83 ? 7.517 3.790 18.735 1.00 9.98 87 LEU A CA 1
ATOM 626 C C . LEU A 1 83 ? 8.370 2.787 17.991 1.00 11.83 87 LEU A C 1
ATOM 627 O O . LEU A 1 83 ? 8.371 1.602 18.344 1.00 11.71 87 LEU A O 1
ATOM 632 N N . ILE A 1 84 ? 9.009 3.208 16.878 1.00 9.12 88 ILE A N 1
ATOM 633 C CA . ILE A 1 84 ? 9.923 2.237 16.263 1.00 10.89 88 ILE A CA 1
ATOM 634 C C . ILE A 1 84 ? 11.059 1.940 17.219 1.00 12.45 88 ILE A C 1
ATOM 635 O O . ILE A 1 84 ? 11.531 0.789 17.317 1.00 9.97 88 ILE A O 1
ATOM 640 N N A GLN A 1 85 ? 11.501 2.959 17.961 0.42 11.04 89 GLN A N 1
ATOM 641 N N B GLN A 1 85 ? 11.477 2.943 17.985 0.58 10.98 89 GLN A N 1
ATOM 642 C CA A GLN A 1 85 ? 12.510 2.743 18.991 0.42 14.24 89 GLN A CA 1
ATOM 643 C CA B GLN A 1 85 ? 12.525 2.714 18.968 0.58 14.25 89 GLN A CA 1
ATOM 644 C C A GLN A 1 85 ? 12.014 1.732 20.024 0.42 11.90 89 GLN A C 1
ATOM 645 C C B GLN A 1 85 ? 12.039 1.769 20.071 0.58 11.86 89 GLN A C 1
ATOM 646 O O A GLN A 1 85 ? 12.708 0.751 20.320 0.42 11.44 89 GLN A O 1
ATOM 647 O O B GLN A 1 85 ? 12.757 0.838 20.439 0.58 11.55 89 GLN A O 1
ATOM 658 N N . PHE A 1 86 ? 10.783 1.917 20.538 1.00 9.48 90 PHE A N 1
ATOM 659 C CA . PHE A 1 86 ? 10.257 0.927 21.490 1.00 10.82 90 PHE A CA 1
ATOM 660 C C . PHE A 1 86 ? 10.196 -0.466 20.855 1.00 10.60 90 PHE A C 1
ATOM 661 O O . PHE A 1 86 ? 10.556 -1.487 21.493 1.00 11.73 90 PHE A O 1
ATOM 669 N N . ALA A 1 87 ? 9.724 -0.540 19.599 1.00 9.94 91 ALA A N 1
ATOM 670 C CA . ALA A 1 87 ? 9.608 -1.864 18.981 1.00 8.56 91 ALA A CA 1
ATOM 671 C C . ALA A 1 87 ? 10.938 -2.609 19.029 1.00 8.35 91 ALA A C 1
ATOM 672 O O . ALA A 1 87 ? 10.979 -3.824 19.194 1.00 9.60 91 ALA A O 1
ATOM 674 N N . TYR A 1 88 ? 12.035 -1.870 18.832 1.00 9.33 92 TYR A N 1
ATOM 675 C CA . TYR A 1 88 ? 13.362 -2.473 18.674 1.00 7.78 92 TYR A CA 1
ATOM 676 C C . TYR A 1 88 ? 14.176 -2.485 19.928 1.00 9.02 92 TYR A C 1
ATOM 677 O O . TYR A 1 88 ? 15.292 -3.029 19.908 1.00 11.95 92 TYR A O 1
ATOM 686 N N . THR A 1 89 ? 13.682 -1.896 21.023 1.00 10.68 93 THR A N 1
ATOM 687 C CA . THR A 1 89 ? 14.475 -1.792 22.239 1.00 11.50 93 THR A CA 1
ATOM 688 C C . THR A 1 89 ? 13.712 -2.083 23.517 1.00 11.47 93 THR A C 1
ATOM 689 O O . THR A 1 89 ? 14.366 -2.210 24.573 1.00 12.38 93 THR A O 1
ATOM 693 N N . ALA A 1 90 ? 12.364 -2.171 23.489 1.00 10.56 94 ALA A N 1
ATOM 694 C CA . ALA A 1 90 ? 11.517 -2.368 24.671 1.00 13.36 94 ALA A CA 1
ATOM 695 C C . ALA A 1 90 ? 11.454 -1.155 25.592 1.00 12.88 94 ALA A C 1
ATOM 696 O O . ALA A 1 90 ? 10.888 -1.268 26.699 1.00 13.37 94 ALA A O 1
ATOM 698 N N . LYS A 1 91 ? 11.978 -0.002 25.180 1.00 11.22 95 LYS A N 1
ATOM 69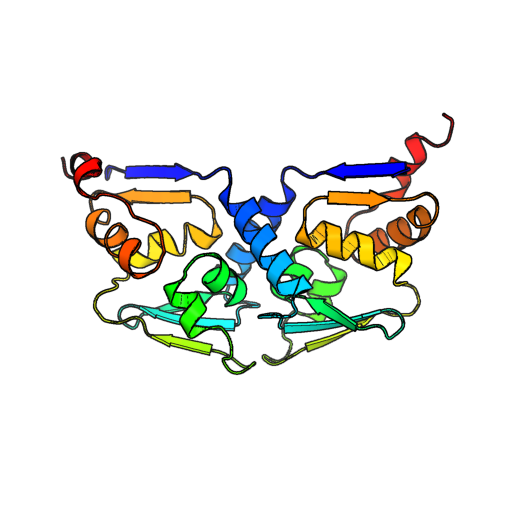9 C CA . LYS A 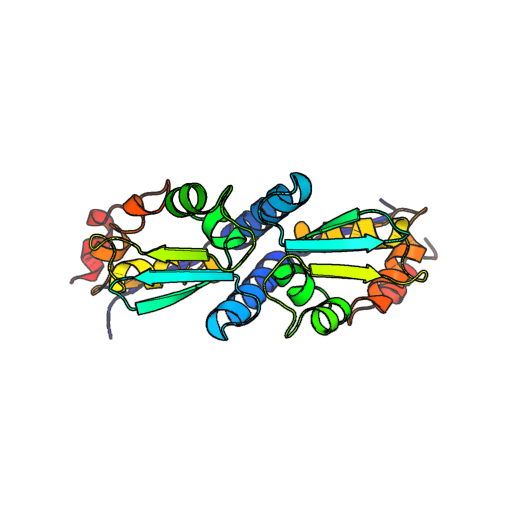1 91 ? 11.885 1.210 26.000 1.00 12.60 95 LYS A CA 1
ATOM 700 C C . LYS A 1 91 ? 11.147 2.299 25.226 1.00 14.73 95 LYS A C 1
ATOM 701 O O . LYS A 1 91 ? 11.488 2.557 24.069 1.00 12.03 95 LYS A O 1
ATOM 707 N N . LEU A 1 92 ? 10.132 2.918 25.851 1.00 12.15 96 LEU A N 1
ATOM 708 C CA . LEU A 1 92 ? 9.339 3.988 25.244 1.00 13.63 96 LEU A CA 1
ATOM 709 C C . LEU A 1 92 ? 9.610 5.254 26.041 1.00 14.16 96 LEU A C 1
ATOM 710 O O . LEU A 1 92 ? 9.430 5.258 27.257 1.00 15.39 96 LEU A O 1
ATOM 715 N N . ILE A 1 93 ? 10.088 6.307 25.383 1.00 14.49 97 ILE A N 1
ATOM 716 C CA . ILE A 1 93 ? 10.371 7.570 26.057 1.00 13.97 97 ILE A CA 1
ATOM 717 C C . ILE A 1 93 ? 9.339 8.605 25.624 1.00 17.39 97 ILE A C 1
ATOM 718 O O . ILE A 1 93 ? 9.285 8.962 24.439 1.00 19.08 97 ILE A O 1
ATOM 723 N N . LEU A 1 94 ? 8.504 9.095 26.575 1.00 16.90 98 LEU A N 1
ATOM 724 C CA . LEU A 1 94 ? 7.542 10.168 26.300 1.00 16.40 98 LEU A CA 1
ATOM 725 C C . LEU A 1 94 ? 8.107 11.491 26.814 1.00 18.08 98 LEU A C 1
ATOM 726 O O . LEU A 1 94 ? 8.715 11.534 27.879 1.00 19.14 98 LEU A O 1
ATOM 731 N N . SER A 1 95 ? 7.943 12.563 26.044 1.00 15.03 99 SER 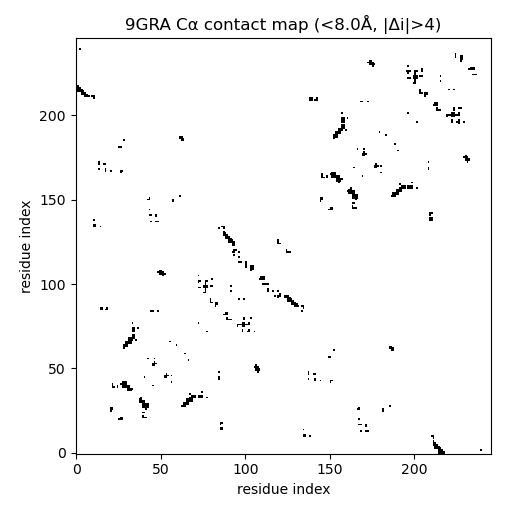A N 1
ATOM 732 C CA . SER A 1 95 ? 8.466 13.861 26.439 1.00 16.21 99 SER A CA 1
ATOM 733 C C . SER A 1 95 ? 7.375 14.894 26.336 1.00 16.15 99 SER A C 1
ATOM 734 O O . SER A 1 95 ? 6.349 14.693 25.687 1.00 17.20 99 SER A O 1
ATOM 737 N N . LYS A 1 96 ? 7.643 16.033 26.955 1.00 17.26 100 LYS A N 1
ATOM 738 C CA . LYS A 1 96 ? 6.749 17.165 26.794 1.00 19.07 100 LYS A CA 1
ATOM 739 C C . LYS A 1 96 ? 6.472 17.409 25.322 1.00 18.42 100 LYS A C 1
ATOM 740 O O . LYS A 1 96 ? 5.330 17.634 24.917 1.00 23.66 100 LYS A O 1
ATOM 746 N N . GLU A 1 97 ? 7.511 17.351 24.508 1.00 17.66 101 GLU A N 1
ATOM 747 C CA . GLU A 1 97 ? 7.355 17.671 23.088 1.00 19.80 101 GLU A CA 1
ATOM 748 C C . GLU A 1 97 ? 6.604 16.589 22.310 1.00 19.17 101 GLU A C 1
ATOM 749 O O . GLU A 1 97 ? 5.892 16.912 21.346 1.00 22.67 101 GLU A O 1
ATOM 755 N N . ASN A 1 98 ? 6.711 15.308 22.694 1.00 14.29 102 ASN A N 1
ATOM 756 C CA . ASN A 1 98 ? 6.184 14.315 21.771 1.00 15.94 102 ASN A CA 1
ATOM 757 C C . ASN A 1 98 ? 4.960 13.573 22.267 1.00 14.50 102 ASN A C 1
ATOM 758 O O . ASN A 1 98 ? 4.425 12.754 21.511 1.00 17.11 102 ASN A O 1
ATOM 763 N N . VAL A 1 99 ? 4.535 13.798 23.517 1.00 15.28 103 VAL A N 1
ATOM 764 C CA . VAL A 1 99 ? 3.598 12.863 24.141 1.00 17.40 103 VAL A CA 1
ATOM 765 C C . VAL A 1 99 ? 2.288 12.772 23.361 1.00 15.47 103 VAL A C 1
ATOM 766 O O . VAL A 1 99 ? 1.769 11.667 23.123 1.00 14.19 103 VAL A O 1
ATOM 770 N N . ASP A 1 100 ? 1.751 13.912 22.903 1.00 14.31 104 ASP A N 1
ATOM 771 C CA . ASP A 1 100 ? 0.452 13.831 22.242 1.00 14.61 104 ASP A CA 1
ATOM 772 C C . ASP A 1 100 ? 0.584 13.067 20.937 1.00 13.17 104 ASP A C 1
ATOM 773 O O . ASP A 1 100 ? -0.281 12.266 20.588 1.00 18.08 104 ASP A O 1
ATOM 778 N N . GLU A 1 101 ? 1.650 13.340 20.169 1.00 14.59 105 GLU A N 1
ATOM 779 C CA . GLU A 1 101 ? 1.825 12.669 18.892 1.00 12.58 105 GLU A CA 1
ATOM 780 C C . GLU A 1 101 ? 2.082 11.171 19.078 1.00 12.97 105 GLU A C 1
ATOM 781 O O . GLU A 1 101 ? 1.628 10.350 18.265 1.00 15.01 105 GLU A O 1
ATOM 787 N N . VAL A 1 102 ? 2.860 10.792 20.101 1.00 12.27 106 VAL A N 1
ATOM 788 C CA . VAL A 1 102 ? 3.107 9.365 20.302 1.00 14.28 106 VAL A CA 1
ATOM 789 C C . VAL A 1 102 ? 1.800 8.686 20.640 1.00 13.43 106 VAL A C 1
ATOM 790 O O . VAL A 1 102 ? 1.523 7.574 20.180 1.00 14.20 106 VAL A O 1
ATOM 794 N N . CYS A 1 103 ? 0.993 9.321 21.495 1.00 13.19 107 CYS A N 1
ATOM 795 C CA . CYS A 1 103 ? -0.279 8.685 21.831 1.00 14.23 107 CYS A CA 1
ATOM 796 C C . CYS A 1 103 ? -1.154 8.528 20.602 1.00 14.77 107 CYS A C 1
ATOM 797 O O . CYS A 1 103 ? -1.770 7.478 20.400 1.00 16.77 107 CYS A O 1
ATOM 800 N N A LYS A 1 104 ? -1.122 9.500 19.690 0.61 14.28 108 LYS A N 1
ATOM 801 N N B LYS A 1 104 ? -1.243 9.570 19.781 0.39 14.50 108 LYS A N 1
ATOM 802 C CA A LYS A 1 104 ? -1.941 9.363 18.485 0.61 14.41 108 LYS A CA 1
ATOM 803 C CA B LYS A 1 104 ? -2.046 9.458 18.570 0.39 14.46 108 LYS A CA 1
ATOM 804 C C A LYS A 1 104 ? -1.431 8.238 17.601 0.61 12.10 108 LYS A C 1
ATOM 805 C C B LYS A 1 104 ? -1.508 8.360 17.676 0.39 12.15 108 LYS A C 1
ATOM 806 O O A LYS A 1 104 ? -2.222 7.471 17.042 0.61 14.56 108 LYS A O 1
ATOM 807 O O B LYS A 1 104 ? -2.280 7.642 17.030 0.39 14.54 108 LYS A O 1
ATOM 818 N N A CYS A 1 105 ? -0.112 8.123 17.456 0.61 11.70 109 CYS A N 1
ATOM 819 N N B CYS A 1 105 ? -0.188 8.189 17.658 0.39 11.81 109 CYS A N 1
ATOM 820 C CA A CYS A 1 105 ? 0.433 7.080 16.596 0.61 12.10 109 CYS A CA 1
ATOM 821 C CA B CYS A 1 105 ? 0.416 7.228 16.748 0.39 12.29 109 CYS A CA 1
ATOM 822 C C A CYS A 1 105 ? 0.252 5.693 17.195 0.61 11.22 109 CYS A C 1
ATOM 823 C C B CYS A 1 105 ? 0.191 5.796 17.213 0.39 11.21 109 CYS A C 1
ATOM 824 O O A CYS A 1 105 ? 0.244 4.709 16.448 0.61 11.87 109 CYS A O 1
ATOM 825 O O B CYS A 1 105 ? 0.068 4.892 16.384 0.39 11.44 109 CYS A O 1
ATOM 830 N N . VAL A 1 106 ? 0.216 5.566 18.532 1.00 11.24 110 VAL A N 1
ATOM 831 C CA . VAL A 1 106 ? -0.048 4.249 19.102 1.00 11.74 110 VAL A CA 1
ATOM 832 C C . VAL A 1 106 ? -1.402 3.736 18.630 1.00 11.03 110 VAL A C 1
ATOM 833 O O . VAL A 1 106 ? -1.538 2.596 18.186 1.00 13.00 110 VAL A O 1
ATOM 837 N N . GLU A 1 107 ? -2.427 4.564 18.805 1.00 11.85 111 GLU A N 1
ATOM 838 C CA . GLU A 1 107 ? -3.773 4.224 18.362 1.00 10.93 111 GLU A CA 1
ATOM 839 C C . GLU A 1 107 ? -3.781 3.956 16.865 1.00 11.86 111 GLU A C 1
ATOM 840 O O . GLU A 1 107 ? -4.429 3.014 16.391 1.00 12.48 111 GLU A O 1
ATOM 846 N N . PHE A 1 108 ? -3.135 4.819 16.095 1.00 13.17 112 PHE A N 1
ATOM 847 C CA . PHE A 1 108 ? -3.188 4.693 14.638 1.00 11.32 112 PHE A CA 1
ATOM 848 C C . PHE A 1 108 ? -2.575 3.401 14.169 1.00 12.15 112 PHE A C 1
ATOM 849 O O . PHE A 1 108 ? -2.995 2.843 13.142 1.00 12.19 112 PHE A O 1
ATOM 857 N N . LEU A 1 109 ? -1.474 3.010 14.795 1.00 10.18 113 LEU A N 1
ATOM 858 C CA . LEU A 1 109 ?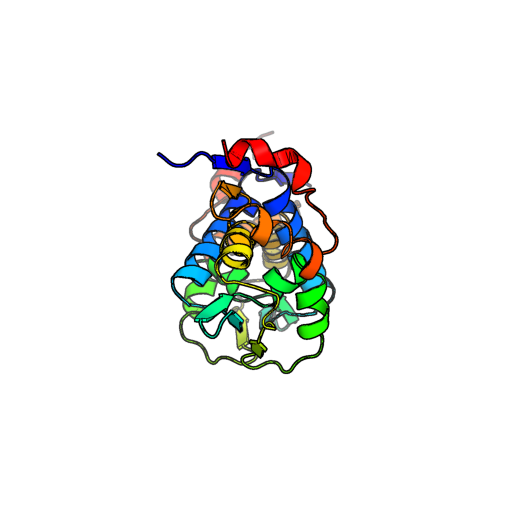 -0.666 1.909 14.290 1.00 12.12 113 LEU A CA 1
ATOM 859 C C . LEU A 1 109 ? -0.923 0.557 14.956 1.00 10.77 113 LEU A C 1
ATOM 860 O O . LEU A 1 109 ? -0.496 -0.460 14.397 1.00 11.50 113 LEU A O 1
ATOM 865 N N . SER A 1 110 ? -1.548 0.496 16.131 1.00 10.80 114 SER A N 1
ATOM 866 C CA . SER A 1 110 ? -1.518 -0.720 16.912 1.00 8.74 114 SER A CA 1
ATOM 867 C C . SER A 1 110 ? -2.863 -0.975 17.578 1.00 10.24 114 SER A C 1
ATOM 868 O O . SER A 1 110 ? -3.807 -0.198 17.481 1.00 11.83 114 SER A O 1
ATOM 871 N N . VAL A 1 111 ? -2.940 -2.115 18.265 1.00 14.20 115 VAL A N 1
ATOM 872 C CA . VAL A 1 111 ? -4.135 -2.484 19.009 1.00 14.33 115 VAL A CA 1
ATOM 873 C C . VAL A 1 111 ? -4.165 -1.852 20.383 1.00 15.10 115 VAL A C 1
ATOM 874 O O . VAL A 1 111 ? -5.121 -2.071 21.117 1.00 16.47 115 VAL A O 1
ATOM 878 N N . HIS A 1 112 ? -3.100 -1.156 20.781 1.00 14.85 116 HIS A N 1
ATOM 879 C CA . HIS A 1 112 ? -2.980 -0.570 22.112 1.00 13.51 116 HIS A CA 1
ATOM 880 C C . HIS A 1 112 ? -3.468 0.865 22.127 1.00 16.48 116 HIS A C 1
ATOM 881 O O . HIS A 1 112 ? -3.734 1.476 21.091 1.00 17.20 116 HIS A O 1
ATOM 888 N N . ASN A 1 113 ? -3.551 1.414 23.329 1.00 17.27 117 ASN A N 1
ATOM 889 C CA . ASN A 1 113 ? -3.884 2.819 23.492 1.00 16.89 117 ASN A CA 1
ATOM 890 C C . ASN A 1 113 ? -3.118 3.341 24.702 1.00 24.66 117 ASN A C 1
ATOM 891 O O . ASN A 1 113 ? -2.876 2.602 25.677 1.00 22.29 117 ASN A O 1
ATOM 896 N N . ILE A 1 114 ? -2.688 4.598 24.605 1.00 17.24 118 ILE A N 1
ATOM 897 C CA . ILE A 1 114 ? -2.142 5.337 25.743 1.00 18.13 118 ILE A CA 1
ATOM 898 C C . ILE A 1 114 ? -2.962 6.625 25.838 1.00 17.96 118 ILE A C 1
ATOM 899 O O . ILE A 1 114 ? -3.081 7.353 24.852 1.00 20.29 118 ILE A O 1
ATOM 904 N N . GLU A 1 115 ? -3.554 6.882 26.996 1.00 17.49 119 GLU A N 1
ATOM 905 C CA . GLU A 1 115 ? -4.394 8.066 27.162 1.00 19.62 119 GLU A CA 1
ATOM 906 C C . GLU A 1 115 ? -3.505 9.289 27.379 1.00 19.55 119 GLU A C 1
ATOM 907 O O . GLU A 1 115 ? -2.852 9.411 28.421 1.00 22.28 119 GLU A O 1
ATOM 913 N N . GLU A 1 116 ? -3.503 10.217 26.416 1.00 21.23 120 GLU A N 1
ATOM 914 C CA . GLU A 1 116 ? -2.660 11.408 26.545 1.00 22.98 120 GLU A CA 1
ATOM 915 C C . GLU A 1 116 ? -3.005 12.213 27.782 1.00 22.23 120 GLU A C 1
ATOM 916 O O . GLU A 1 116 ? -2.126 12.862 28.375 1.00 26.65 120 GLU A O 1
ATOM 918 N N . SER A 1 117 ? -4.272 12.193 28.188 1.00 23.39 121 SER A N 1
ATOM 919 C CA . SER A 1 117 ? -4.688 12.981 29.342 1.00 21.06 121 SER A CA 1
ATOM 920 C C . SER A 1 117 ? -3.926 12.589 30.604 1.00 27.71 121 SER A C 1
ATOM 921 O O . SER A 1 117 ? -3.784 13.422 31.506 1.00 28.46 121 SER A O 1
ATOM 924 N N . CYS A 1 118 ? -3.404 11.354 30.660 1.00 24.91 122 CYS A N 1
ATOM 925 C CA . CYS A 1 118 ? -2.688 10.864 31.831 1.00 28.61 122 CYS A CA 1
ATOM 926 C C . CYS A 1 118 ? -1.255 11.359 31.894 1.00 33.25 122 CYS A C 1
ATOM 927 O O . CYS A 1 118 ? -0.552 11.020 32.853 1.00 27.82 122 CYS A O 1
ATOM 930 N N . PHE A 1 119 ? -0.791 12.096 30.878 1.00 23.76 123 PHE A N 1
ATOM 931 C CA . PHE A 1 119 ? 0.608 12.513 30.809 1.00 23.18 123 PHE A CA 1
ATOM 932 C C . PHE A 1 119 ? 0.745 14.018 30.609 1.00 24.60 123 PHE A C 1
ATOM 933 O O . PHE A 1 119 ? 1.822 14.499 30.237 1.00 24.94 123 PHE A O 1
ATOM 941 N N . GLN A 1 120 ? -0.321 14.784 30.828 1.00 24.11 124 GLN A N 1
ATOM 942 C CA . GLN A 1 120 ? -0.218 16.206 30.544 1.00 27.17 124 GLN A CA 1
ATOM 943 C C . GLN A 1 120 ? 0.724 16.907 31.513 1.00 25.62 124 GLN A C 1
ATOM 944 O O . GLN A 1 120 ? 1.229 17.992 31.192 1.00 28.66 124 GLN A O 1
ATOM 950 N N . PHE A 1 121 ? 0.999 16.302 32.676 1.00 24.83 125 PHE A N 1
ATOM 951 C CA . PHE A 1 121 ? 2.030 16.839 33.561 1.00 29.76 125 PHE A CA 1
ATOM 952 C C . PHE A 1 121 ? 3.405 16.901 32.894 1.00 29.74 125 PHE A C 1
ATOM 953 O O . PHE A 1 121 ? 4.289 17.598 33.396 1.00 23.12 125 PHE A O 1
ATOM 961 N N . LEU A 1 122 ? 3.624 16.182 31.787 1.00 25.65 126 LEU A N 1
ATOM 962 C CA . LEU A 1 122 ? 4.880 16.367 31.067 1.00 21.82 126 LEU A CA 1
ATOM 963 C C . LEU A 1 122 ? 4.991 17.761 30.489 1.00 28.51 126 LEU A C 1
ATOM 964 O O . LEU A 1 122 ? 6.103 18.219 30.210 1.00 27.09 126 LEU A O 1
ATOM 969 N N . LYS A 1 123 ? 3.866 18.448 30.327 1.00 24.68 127 LYS A N 1
ATOM 970 C CA . LYS A 1 123 ? 3.825 19.791 29.766 1.00 32.40 127 LYS A CA 1
ATOM 971 C C . LYS A 1 123 ? 4.027 20.894 30.793 1.00 33.54 127 LYS A C 1
ATOM 972 O O . LYS A 1 123 ? 4.108 22.065 30.408 1.00 30.61 127 LYS A O 1
ATOM 978 N N . PHE A 1 124 ? 4.121 20.566 32.078 1.00 29.16 128 PHE A N 1
ATOM 979 C CA . PHE A 1 124 ? 4.271 21.619 33.082 1.00 44.15 128 PHE A CA 1
ATOM 980 C C . PHE A 1 124 ? 5.658 22.242 32.990 1.00 51.12 128 PHE A C 1
ATOM 981 O O . PHE A 1 124 ? 6.501 21.777 32.220 1.00 46.35 128 PHE A O 1
ATOM 989 N N . SER B 1 1 ? 16.957 18.488 30.255 1.00 56.22 5 SER B N 1
ATOM 990 C CA . SER B 1 1 ? 16.166 19.619 30.745 1.00 53.09 5 SER B CA 1
ATOM 991 C C . SER B 1 1 ? 14.759 19.663 30.165 1.00 42.39 5 SER B C 1
ATOM 992 O O . SER B 1 1 ? 14.063 20.672 30.293 1.00 45.45 5 SER B O 1
ATOM 995 N N . MET B 1 2 ? 14.350 18.583 29.508 1.00 37.60 6 MET B N 1
ATOM 996 C CA . MET B 1 2 ? 12.954 18.357 29.175 1.00 35.21 6 MET B CA 1
ATOM 997 C C . MET B 1 2 ? 12.441 17.253 30.097 1.00 24.60 6 MET B C 1
ATOM 998 O O . MET B 1 2 ? 13.147 16.276 30.359 1.00 32.13 6 MET B O 1
ATOM 1003 N N . SER B 1 3 ? 11.217 17.414 30.592 1.00 23.17 7 SER B N 1
ATOM 1004 C CA . SER B 1 3 ? 10.596 16.347 31.369 1.00 18.23 7 SER B CA 1
ATOM 1005 C C . SER B 1 3 ? 10.333 15.144 30.485 1.00 21.55 7 SER B C 1
ATOM 1006 O O . SER B 1 3 ? 9.932 15.294 29.323 1.00 20.00 7 SER B O 1
ATOM 1009 N N . VAL B 1 4 ? 10.516 13.951 31.050 1.00 16.82 8 VAL B N 1
ATOM 1010 C CA . VAL B 1 4 ? 10.352 12.722 30.297 1.00 15.90 8 VAL B CA 1
ATOM 1011 C C . VAL B 1 4 ? 9.757 11.663 31.195 1.00 15.70 8 VAL B C 1
ATOM 1012 O O . VAL B 1 4 ? 10.024 11.624 32.408 1.00 19.80 8 VAL B O 1
ATOM 1016 N N . PHE B 1 5 ? 8.996 10.761 30.578 1.00 16.66 9 PHE B N 1
ATOM 1017 C CA . PHE B 1 5 ? 8.484 9.592 31.270 1.00 16.50 9 PHE B CA 1
ATOM 1018 C C . PHE B 1 5 ? 8.801 8.380 30.421 1.00 19.56 9 PHE B C 1
ATOM 1019 O O . PHE B 1 5 ? 8.354 8.308 29.273 1.00 20.40 9 PHE B O 1
ATOM 1027 N N . ALA B 1 6 ? 9.570 7.441 30.978 1.00 15.19 10 ALA B N 1
ATOM 1028 C CA . ALA B 1 6 ? 10.043 6.299 30.219 1.00 18.56 10 ALA B CA 1
ATOM 1029 C C . ALA B 1 6 ? 9.490 5.007 30.798 1.00 18.75 10 ALA B C 1
ATOM 1030 O O . ALA B 1 6 ? 9.398 4.859 32.023 1.00 15.92 10 ALA B O 1
ATOM 1032 N N . TYR B 1 7 ? 9.127 4.085 29.899 1.00 14.93 11 TYR B N 1
ATOM 1033 C CA . TYR B 1 7 ? 8.648 2.764 30.243 1.00 14.45 11 TYR B CA 1
ATOM 1034 C C . TYR B 1 7 ? 9.612 1.767 29.641 1.00 15.15 11 TYR B C 1
ATOM 1035 O O . TYR B 1 7 ? 9.905 1.817 28.440 1.00 17.03 11 TYR B O 1
ATOM 1044 N N . GLU B 1 8 ? 10.078 0.840 30.454 1.00 15.44 12 GLU B N 1
ATOM 1045 C CA . GLU B 1 8 ? 10.831 -0.287 29.952 1.00 16.39 12 GLU B CA 1
ATOM 1046 C C . GLU B 1 8 ? 9.967 -1.508 30.171 1.00 14.65 12 GLU B C 1
ATOM 1047 O O . GLU B 1 8 ? 9.587 -1.804 31.297 1.00 18.22 12 GLU B O 1
ATOM 1053 N N . SER B 1 9 ? 9.642 -2.206 29.093 1.00 15.77 13 SER B N 1
ATOM 1054 C CA . SER B 1 9 ? 8.760 -3.359 29.163 1.00 13.05 13 SER B CA 1
ATOM 1055 C C . SER B 1 9 ? 9.598 -4.598 29.456 1.00 17.79 13 SER B C 1
ATOM 1056 O O . SER B 1 9 ? 10.571 -4.883 28.747 1.00 15.84 13 SER B O 1
ATOM 1059 N N . SER B 1 10 ? 9.175 -5.381 30.444 1.00 16.60 14 SER B N 1
ATOM 1060 C CA . SER B 1 10 ? 9.890 -6.624 30.689 1.00 15.25 14 SER B CA 1
ATOM 1061 C C . SER B 1 10 ? 9.406 -7.759 29.791 1.00 20.59 14 SER B C 1
ATOM 1062 O O . SER B 1 10 ? 10.054 -8.816 29.757 1.00 24.15 14 SER B O 1
ATOM 1065 N N . VAL B 1 11 ? 8.289 -7.588 29.075 1.00 17.00 15 VAL B N 1
ATOM 1066 C CA . VAL B 1 11 ? 7.762 -8.681 28.243 1.00 17.52 15 VAL B CA 1
ATOM 1067 C C . VAL B 1 11 ? 8.060 -8.522 26.750 1.00 15.94 15 VAL B C 1
ATOM 1068 O O . VAL B 1 11 ? 7.956 -9.505 25.990 1.00 14.78 15 VAL B O 1
ATOM 1072 N N . HIS B 1 12 ? 8.469 -7.331 26.310 1.00 12.82 16 HIS B N 1
ATOM 1073 C CA . HIS B 1 12 ? 8.441 -7.020 24.886 1.00 8.75 16 HIS B CA 1
ATOM 1074 C C . HIS B 1 12 ? 9.396 -7.900 24.104 1.00 11.89 16 HIS B C 1
ATOM 1075 O O . HIS B 1 12 ? 9.012 -8.503 23.096 1.00 11.80 16 HIS B O 1
ATOM 1082 N N . SER B 1 13 ? 10.657 -8.020 24.554 1.00 12.15 17 SER B N 1
ATOM 1083 C CA . SER B 1 13 ? 11.576 -8.804 23.706 1.00 10.45 17 SER B CA 1
ATOM 1084 C C . SER B 1 13 ? 11.137 -10.274 23.593 1.00 12.85 17 SER B C 1
ATOM 1085 O O . SER B 1 13 ? 11.242 -10.881 22.517 1.00 12.33 17 SER B O 1
ATOM 1088 N N . THR B 1 14 ? 10.625 -10.845 24.692 1.00 12.41 18 THR B N 1
ATOM 1089 C CA . THR B 1 14 ? 10.059 -12.191 24.674 1.00 10.08 18 THR B CA 1
ATOM 1090 C C . THR B 1 14 ? 8.877 -12.272 23.738 1.00 13.02 18 THR B C 1
ATOM 1091 O O . THR B 1 14 ? 8.769 -13.213 22.932 1.00 12.94 18 THR B O 1
ATOM 1095 N N . ASN B 1 15 ? 8.014 -11.236 23.753 1.00 10.33 19 ASN B N 1
ATOM 1096 C CA . ASN B 1 15 ? 6.843 -11.280 22.882 1.00 11.72 19 ASN B CA 1
ATOM 1097 C C . ASN B 1 15 ? 7.223 -11.178 21.399 1.00 7.88 19 ASN B C 1
ATOM 1098 O O . ASN B 1 15 ? 6.622 -11.870 20.553 1.00 11.97 19 ASN B O 1
ATOM 1103 N N . VAL B 1 16 ? 8.214 -10.364 21.053 1.00 8.99 20 VAL B N 1
ATOM 1104 C CA . VAL B 1 16 ? 8.672 -10.310 19.658 1.00 8.82 20 VAL B CA 1
ATOM 1105 C C . VAL B 1 16 ? 9.222 -11.670 19.233 1.00 7.85 20 VAL B C 1
ATOM 1106 O O . VAL B 1 16 ? 8.939 -12.148 18.133 1.00 9.59 20 VAL B O 1
ATOM 1110 N N . LEU B 1 17 ? 10.059 -12.290 20.091 1.00 10.86 21 LEU B N 1
ATOM 1111 C CA . LEU B 1 17 ? 10.630 -13.592 19.722 1.00 10.83 21 LEU B CA 1
ATOM 1112 C C . LEU B 1 17 ? 9.547 -14.651 19.546 1.00 11.94 21 LEU B C 1
ATOM 1113 O O . LEU B 1 17 ? 9.642 -15.475 18.615 1.00 12.99 21 LEU B O 1
ATOM 1118 N N . LEU B 1 18 ? 8.526 -14.666 20.443 1.00 10.69 22 LEU B N 1
ATOM 1119 C CA . LEU B 1 18 ? 7.380 -15.574 20.257 1.00 12.32 22 LEU B CA 1
ATOM 1120 C C . LEU B 1 18 ? 6.712 -15.347 18.916 1.00 13.07 22 LEU B C 1
ATOM 1121 O O . LEU B 1 18 ? 6.305 -16.307 18.239 1.00 12.13 22 LEU B O 1
ATOM 1126 N N . SER B 1 19 ? 6.561 -14.087 18.514 1.00 9.49 23 SER B N 1
ATOM 1127 C CA . SER B 1 19 ? 5.934 -13.850 17.231 1.00 9.37 23 SER B CA 1
ATOM 1128 C C . SER B 1 19 ? 6.827 -14.314 16.086 1.00 11.71 23 SER B C 1
ATOM 1129 O O . SER B 1 19 ? 6.354 -14.943 15.132 1.00 9.76 23 SER B O 1
ATOM 1132 N N . LEU B 1 20 ? 8.135 -14.053 16.175 1.00 8.87 24 LEU B N 1
ATOM 1133 C CA . LEU B 1 20 ? 9.040 -14.530 15.135 1.00 7.30 24 LEU B CA 1
ATOM 1134 C C . LEU B 1 20 ? 9.034 -16.062 15.070 1.00 7.61 24 LEU B C 1
ATOM 1135 O O . LEU B 1 20 ? 9.091 -16.649 13.971 1.00 8.34 24 LEU B O 1
ATOM 1140 N N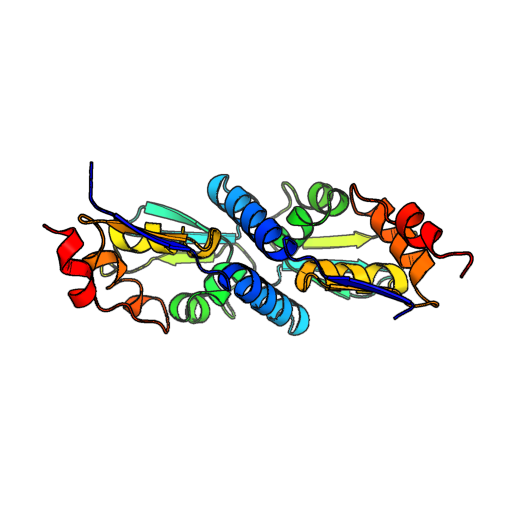 . ASN B 1 21 ? 8.917 -16.732 16.224 1.00 8.63 25 ASN B N 1
ATOM 1141 C CA . ASN B 1 21 ? 8.845 -18.213 16.184 1.00 7.51 25 ASN B CA 1
ATOM 1142 C C . ASN B 1 21 ? 7.546 -18.690 15.539 1.00 8.33 25 ASN B C 1
ATOM 1143 O O . ASN B 1 21 ? 7.534 -19.686 14.809 1.00 10.56 25 ASN B O 1
ATOM 1148 N N . ASP B 1 22 ? 6.445 -17.977 15.804 1.00 9.78 26 ASP B N 1
ATOM 1149 C CA . ASP B 1 22 ? 5.197 -18.378 15.184 1.00 8.86 26 ASP B CA 1
ATOM 1150 C C . ASP B 1 22 ? 5.303 -18.186 13.667 1.00 10.53 26 ASP B C 1
ATOM 1151 O O . ASP B 1 22 ? 4.855 -19.072 12.921 1.00 10.15 26 ASP B O 1
ATOM 1156 N N . GLN B 1 23 ? 5.875 -17.056 13.197 1.00 8.43 27 GLN B N 1
ATOM 1157 C CA . GLN B 1 23 ? 6.128 -16.879 11.758 1.00 7.71 27 GLN B CA 1
ATOM 1158 C C . GLN B 1 23 ? 6.951 -18.032 11.192 1.00 11.11 27 GLN B C 1
ATOM 1159 O O . GLN B 1 23 ? 6.660 -18.595 10.124 1.00 10.41 27 GLN B O 1
ATOM 1165 N N . ARG B 1 24 ? 8.007 -18.399 11.912 1.00 8.50 28 ARG B N 1
ATOM 1166 C CA . ARG B 1 24 ? 8.880 -19.455 11.417 1.00 9.53 28 ARG B CA 1
ATOM 1167 C C . ARG B 1 24 ? 8.121 -20.771 11.287 1.00 11.10 28 ARG B C 1
ATOM 1168 O O . ARG B 1 24 ? 8.209 -21.437 10.253 1.00 10.63 28 ARG B O 1
ATOM 1176 N N . LYS B 1 25 ? 7.359 -21.145 12.325 1.00 10.37 29 LYS B N 1
ATOM 1177 C CA . LYS B 1 25 ? 6.670 -22.435 12.301 1.00 11.85 29 LYS B CA 1
ATOM 1178 C C . LYS B 1 25 ? 5.559 -22.477 11.263 1.00 11.03 29 LYS B C 1
ATOM 1179 O O . LYS B 1 25 ? 5.275 -23.548 10.688 1.00 13.68 29 LYS B O 1
ATOM 1185 N N . LYS B 1 26 ? 4.902 -21.341 11.046 1.00 9.36 30 LYS B N 1
ATOM 1186 C CA . LYS B 1 26 ? 3.831 -21.292 10.088 1.00 10.46 30 LYS B CA 1
ATOM 1187 C C . LYS B 1 26 ? 4.325 -20.889 8.701 1.00 10.94 30 LYS B C 1
ATOM 1188 O O . LYS B 1 26 ? 3.492 -20.770 7.781 1.00 11.84 30 LYS B O 1
ATOM 1194 N N . ASP B 1 27 ? 5.641 -20.662 8.554 1.00 11.06 31 ASP B N 1
ATOM 1195 C CA . ASP B 1 27 ? 6.271 -20.273 7.290 1.00 11.91 31 ASP B CA 1
ATOM 1196 C C . ASP B 1 27 ? 5.609 -19.055 6.688 1.00 11.15 31 ASP B C 1
ATOM 1197 O O . ASP B 1 27 ? 5.220 -19.063 5.502 1.00 14.72 31 ASP B O 1
ATOM 1202 N N . VAL B 1 28 ? 5.536 -17.985 7.483 1.00 12.67 32 VAL B N 1
ATOM 1203 C CA . VAL B 1 28 ? 5.115 -16.717 6.915 1.00 11.66 32 VAL B CA 1
ATOM 1204 C C . VAL B 1 28 ? 6.144 -15.664 7.307 1.00 11.56 32 VAL B C 1
ATOM 1205 O O . VAL B 1 28 ? 6.741 -15.712 8.384 1.00 11.98 32 VAL B O 1
ATOM 1209 N N . LEU B 1 29 ? 6.364 -14.727 6.405 1.00 10.33 33 LEU B N 1
ATOM 1210 C CA . LEU B 1 29 ? 7.309 -13.615 6.618 1.00 12.19 33 LEU B CA 1
ATOM 1211 C C . LEU B 1 29 ? 8.738 -14.068 6.832 1.00 11.98 33 LEU B C 1
ATOM 1212 O O . LEU B 1 29 ? 9.553 -13.317 7.400 1.00 12.53 33 LEU B O 1
ATOM 1217 N N . CYS B 1 30 ? 9.069 -15.284 6.399 1.00 10.14 34 CYS B N 1
ATOM 1218 C CA . CYS B 1 30 ? 10.468 -15.702 6.491 1.00 8.08 34 CYS B CA 1
ATOM 1219 C C . CYS B 1 30 ? 11.114 -15.405 5.150 1.00 10.39 34 CYS B C 1
ATOM 1220 O O . CYS B 1 30 ? 10.464 -15.054 4.164 1.00 15.09 34 CYS B O 1
ATOM 1223 N N . ASP B 1 31 ? 12.436 -15.592 5.105 1.00 8.64 35 ASP B N 1
ATOM 1224 C CA . ASP B 1 31 ? 13.194 -15.070 3.973 1.00 9.44 35 ASP B CA 1
ATOM 1225 C C . ASP B 1 31 ? 14.440 -15.906 3.690 1.00 11.91 35 ASP B C 1
ATOM 1226 O O . ASP B 1 31 ? 15.217 -15.562 2.792 1.00 12.12 35 ASP B O 1
ATOM 1231 N N . VAL B 1 32 ? 14.643 -17.014 4.382 1.00 10.19 36 VAL B N 1
ATOM 1232 C CA . VAL B 1 32 ? 15.767 -17.860 4.077 1.00 8.07 36 VAL B CA 1
ATOM 1233 C C . VAL B 1 32 ? 15.306 -19.299 4.245 1.00 13.17 36 VAL B C 1
ATOM 1234 O O . VAL B 1 32 ? 14.521 -19.621 5.147 1.00 11.90 36 VAL B O 1
ATOM 1238 N N . THR B 1 33 ? 15.787 -20.162 3.357 1.00 11.24 37 THR B N 1
ATOM 1239 C CA . THR B 1 33 ? 15.548 -21.582 3.500 1.00 8.46 37 THR B CA 1
ATOM 1240 C C . THR B 1 33 ? 16.902 -22.201 3.803 1.00 14.70 37 THR B C 1
ATOM 1241 O O . THR B 1 33 ? 17.871 -21.956 3.070 1.00 13.16 37 THR B O 1
ATOM 1245 N N . ILE B 1 34 ? 16.963 -23.008 4.853 1.00 10.10 38 ILE B N 1
ATOM 1246 C CA . ILE B 1 34 ? 18.188 -23.726 5.227 1.00 9.62 38 ILE B CA 1
ATOM 1247 C C . ILE B 1 34 ? 17.961 -25.178 4.876 1.00 9.96 38 ILE B C 1
ATOM 1248 O O . ILE B 1 34 ? 16.958 -25.769 5.306 1.00 12.85 38 ILE B O 1
ATOM 1253 N N . PHE B 1 35 ? 18.912 -25.779 4.134 1.00 10.39 39 PHE B N 1
ATOM 1254 C CA . PHE B 1 35 ? 18.833 -27.194 3.784 1.00 9.90 39 PHE B CA 1
ATOM 1255 C C . PHE B 1 35 ? 19.793 -27.959 4.686 1.00 13.46 39 PHE B C 1
ATOM 1256 O O . PHE B 1 35 ? 21.014 -27.755 4.635 1.00 11.47 39 PHE B O 1
ATOM 1264 N N . VAL B 1 36 ? 19.252 -28.855 5.498 1.00 12.17 40 VAL B N 1
ATOM 1265 C CA . VAL B 1 36 ?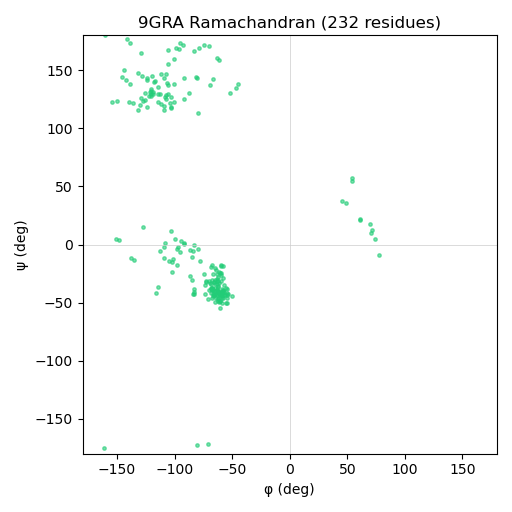 20.028 -29.645 6.448 1.00 11.02 40 VAL B CA 1
ATOM 1266 C C . VAL B 1 36 ? 19.724 -31.095 6.138 1.00 12.16 40 VAL B C 1
ATOM 1267 O O . VAL B 1 36 ? 18.568 -31.517 6.261 1.00 12.64 40 VAL B O 1
ATOM 1271 N N . GLU B 1 37 ? 20.760 -31.851 5.765 1.00 12.60 41 GLU B N 1
ATOM 1272 C CA . GLU B 1 37 ? 20.586 -33.181 5.174 1.00 11.37 41 GLU B CA 1
ATOM 1273 C C . GLU B 1 37 ? 19.502 -33.147 4.108 1.00 11.52 41 GLU B C 1
ATOM 1274 O O . GLU B 1 37 ? 18.759 -34.114 3.927 1.00 16.07 41 GLU B O 1
ATOM 1280 N N . GLY B 1 38 ? 19.469 -32.020 3.355 1.00 11.35 42 GLY B N 1
ATOM 1281 C CA . GLY B 1 38 ? 18.513 -31.882 2.273 1.00 13.66 42 GLY B CA 1
ATOM 1282 C C . GLY B 1 38 ? 17.113 -31.548 2.718 1.00 16.61 42 GLY B C 1
ATOM 1283 O O . GLY B 1 38 ? 16.252 -31.343 1.859 1.00 18.00 42 GLY B O 1
ATOM 1284 N N A GLN B 1 39 ? 16.851 -31.526 4.028 0.49 13.84 43 GLN B N 1
ATOM 1285 N N B GLN B 1 39 ? 16.855 -31.499 4.020 0.51 13.84 43 GLN B N 1
ATOM 1286 C CA A GLN B 1 39 ? 15.544 -31.152 4.562 0.49 13.72 43 GLN B CA 1
ATOM 1287 C CA B GLN B 1 39 ? 15.530 -31.169 4.526 0.51 13.72 43 GLN B CA 1
ATOM 1288 C C A GLN B 1 39 ? 15.430 -29.636 4.654 0.49 12.54 43 GLN B C 1
ATOM 1289 C C B GLN B 1 39 ? 15.411 -29.665 4.749 0.51 12.53 43 GLN B C 1
ATOM 1290 O O A GLN B 1 39 ? 16.407 -28.925 4.890 0.49 12.22 43 GLN B O 1
ATOM 1291 O O B GLN B 1 39 ? 16.361 -29.000 5.159 0.51 12.44 43 GLN B O 1
ATOM 1302 N N . ARG B 1 40 ? 14.213 -29.136 4.503 1.00 12.97 44 ARG B N 1
ATOM 1303 C CA . ARG B 1 40 ? 13.987 -27.701 4.424 1.00 14.07 44 ARG B CA 1
ATOM 1304 C C . ARG B 1 40 ? 13.607 -27.143 5.789 1.00 14.50 44 ARG B C 1
ATOM 1305 O O . ARG B 1 40 ? 12.681 -27.642 6.427 1.00 16.77 44 ARG B O 1
ATOM 1313 N N . PHE B 1 41 ? 14.303 -26.092 6.224 1.00 11.88 45 PHE B N 1
ATOM 1314 C CA . PHE B 1 41 ? 13.910 -25.315 7.389 1.00 12.68 45 PHE B CA 1
ATOM 1315 C C . PHE B 1 41 ? 13.771 -23.865 6.945 1.00 12.91 45 PHE B C 1
ATOM 1316 O O . PHE B 1 41 ? 14.506 -23.407 6.063 1.00 18.67 45 PHE B O 1
ATOM 1324 N N . ARG B 1 42 ? 12.777 -23.155 7.471 1.00 10.54 46 ARG B N 1
ATOM 1325 C CA . ARG B 1 42 ? 12.575 -21.753 7.130 1.00 12.20 46 ARG B CA 1
ATOM 1326 C C . ARG B 1 42 ? 12.973 -20.881 8.314 1.00 11.12 46 ARG B C 1
ATOM 1327 O O . ARG B 1 42 ? 12.890 -21.303 9.472 1.00 10.43 46 ARG B O 1
ATOM 1335 N N . ALA B 1 43 ? 13.498 -19.683 8.023 1.00 9.08 47 ALA B N 1
ATOM 1336 C CA . ALA B 1 43 ? 13.891 -18.773 9.094 1.00 12.00 47 ALA B CA 1
ATOM 1337 C C . ALA B 1 43 ? 13.989 -17.377 8.512 1.00 7.15 47 ALA B C 1
ATOM 1338 O O . ALA B 1 43 ? 13.640 -17.127 7.360 1.00 10.30 47 ALA B O 1
ATOM 1340 N N . HIS B 1 44 ? 14.341 -16.436 9.387 1.00 7.87 48 HIS B N 1
ATOM 1341 C CA . HIS B 1 44 ? 14.617 -15.061 8.997 1.00 10.28 48 HIS B CA 1
ATOM 1342 C C . HIS B 1 44 ? 16.137 -14.858 9.066 1.00 9.88 48 HIS B C 1
ATOM 1343 O O . HIS B 1 44 ? 16.768 -15.154 10.086 1.00 9.22 48 HIS B O 1
ATOM 1350 N N . ARG B 1 45 ? 16.710 -14.323 7.996 1.00 8.75 49 ARG B N 1
ATOM 1351 C CA . ARG B 1 45 ? 18.180 -14.187 7.970 1.00 8.70 49 ARG B CA 1
ATOM 1352 C C . ARG B 1 45 ? 18.672 -13.248 9.058 1.00 11.78 49 ARG B C 1
ATOM 1353 O O . ARG B 1 45 ? 19.798 -13.433 9.601 1.00 9.36 49 ARG B O 1
ATOM 1361 N N . SER B 1 46 ? 17.845 -12.256 9.433 1.00 9.25 50 SER B N 1
ATOM 1362 C CA . SER B 1 46 ? 18.224 -11.297 10.462 1.00 9.04 50 SER B CA 1
ATOM 1363 C C . SER B 1 46 ? 18.434 -12.014 11.794 1.00 10.25 50 SER B C 1
ATOM 1364 O O . SER B 1 46 ? 19.402 -11.753 12.512 1.00 10.34 50 SER B O 1
ATOM 1367 N N . VAL B 1 47 ? 17.555 -12.965 12.115 1.00 10.13 51 VAL B N 1
ATOM 1368 C CA . VAL B 1 47 ? 17.665 -13.732 13.353 1.00 9.28 51 VAL B CA 1
ATOM 1369 C C . VAL B 1 47 ? 18.818 -14.741 13.271 1.00 8.86 51 VAL B C 1
ATOM 1370 O O . VAL B 1 47 ? 19.590 -14.894 14.249 1.00 11.09 51 VAL B O 1
ATOM 1374 N N . LEU B 1 48 ? 18.959 -15.435 12.118 1.00 9.05 52 LEU B N 1
ATOM 1375 C CA . LEU B 1 48 ? 20.088 -16.359 12.020 1.00 8.15 52 LEU B CA 1
ATOM 1376 C C . LEU B 1 48 ? 21.393 -15.629 12.181 1.00 8.77 52 LEU B C 1
ATOM 1377 O O . LEU B 1 48 ? 22.299 -16.151 12.843 1.00 10.62 52 LEU B O 1
ATOM 1382 N N . ALA B 1 49 ? 21.536 -14.467 11.542 1.00 9.12 53 ALA B N 1
ATOM 1383 C CA . ALA B 1 49 ? 22.783 -13.697 11.690 1.00 10.67 53 ALA B CA 1
ATOM 1384 C C . ALA B 1 49 ? 23.018 -13.249 13.133 1.00 9.56 53 ALA B C 1
ATOM 1385 O O . ALA B 1 49 ? 24.172 -13.118 13.586 1.00 11.69 53 ALA B O 1
ATOM 1387 N N . ALA B 1 50 ? 21.957 -12.910 13.841 1.00 9.93 54 ALA B N 1
ATOM 1388 C CA . ALA B 1 50 ? 22.115 -12.472 15.229 1.00 11.20 54 ALA B CA 1
ATOM 1389 C C . ALA B 1 50 ? 22.602 -13.606 16.094 1.00 11.21 54 ALA B C 1
ATOM 1390 O O . ALA B 1 50 ? 23.221 -13.370 17.155 1.00 17.67 54 ALA B O 1
ATOM 1392 N N . CYS B 1 51 ? 22.323 -14.851 15.682 1.00 10.73 55 CYS B N 1
ATOM 1393 C CA . CYS B 1 51 ? 22.443 -15.993 16.572 1.00 11.90 55 CYS B CA 1
ATOM 1394 C C . CYS B 1 51 ? 23.605 -16.908 16.241 1.00 14.98 55 CYS B C 1
ATOM 1395 O O . CYS B 1 51 ? 23.873 -17.804 17.042 1.00 17.54 55 CYS B O 1
ATOM 1398 N N . SER B 1 52 ? 24.244 -16.739 15.077 1.00 11.46 56 SER B N 1
ATOM 1399 C CA . SER B 1 52 ? 25.295 -17.673 14.622 1.00 9.63 56 SER B CA 1
ATOM 1400 C C . SER B 1 52 ? 26.313 -16.944 13.752 1.00 8.44 56 SER B C 1
ATOM 1401 O O . SER B 1 52 ? 25.987 -16.393 12.697 1.00 11.65 56 SER B O 1
ATOM 1404 N N . SER B 1 53 ? 27.596 -17.016 14.145 1.00 9.51 57 SER B N 1
ATOM 1405 C CA . SER B 1 53 ? 28.636 -16.429 13.279 1.00 11.62 57 SER B CA 1
ATOM 1406 C C . SER B 1 53 ? 28.760 -17.162 11.944 1.00 9.03 57 SER B C 1
ATOM 1407 O O . SER B 1 53 ? 29.003 -16.539 10.915 1.00 14.66 57 SER B O 1
ATOM 1410 N N . TYR B 1 54 ? 28.505 -18.475 11.915 1.00 9.24 58 TYR B N 1
ATOM 1411 C CA . TYR B 1 54 ? 28.540 -19.188 10.642 1.00 10.10 58 TYR B CA 1
ATOM 1412 C C . TYR B 1 54 ? 27.484 -18.651 9.681 1.00 9.32 58 TYR B C 1
ATOM 1413 O O . TYR B 1 54 ? 27.766 -18.371 8.508 1.00 12.76 58 TYR B O 1
ATOM 1422 N N . PHE B 1 55 ? 26.237 -18.503 10.168 1.00 10.44 59 PHE B N 1
ATOM 1423 C CA . PHE B 1 55 ? 25.191 -18.005 9.295 1.00 9.91 59 PHE B CA 1
ATOM 1424 C C . PHE B 1 55 ? 25.440 -16.551 8.915 1.00 10.48 59 PHE B C 1
ATOM 1425 O O . PHE B 1 55 ? 25.229 -16.162 7.757 1.00 10.88 59 PHE B O 1
ATOM 1433 N N . HIS B 1 56 ? 25.912 -15.742 9.878 1.00 10.92 60 HIS B N 1
ATOM 1434 C CA . HIS B 1 56 ? 26.160 -14.352 9.560 1.00 11.63 60 HIS B CA 1
ATOM 1435 C C . HIS B 1 56 ? 27.082 -14.249 8.354 1.00 12.41 60 HIS B C 1
ATOM 1436 O O . HIS B 1 56 ? 26.828 -13.494 7.414 1.00 13.52 60 HIS B O 1
ATOM 1443 N N . SER B 1 57 ? 28.130 -15.077 8.340 1.00 10.83 61 SER B N 1
ATOM 1444 C CA . SER B 1 57 ? 29.074 -14.991 7.228 1.00 12.79 61 SER B CA 1
ATOM 1445 C C . SER B 1 57 ? 28.447 -15.310 5.885 1.00 12.38 61 SER B C 1
ATOM 1446 O O . SER B 1 57 ? 28.927 -14.819 4.851 1.00 14.99 61 SER B O 1
ATOM 1449 N N . ARG B 1 58 ? 27.384 -16.148 5.866 1.00 11.35 62 ARG B N 1
ATOM 1450 C CA . ARG B 1 58 ? 26.676 -16.586 4.662 1.00 10.43 62 ARG B CA 1
ATOM 1451 C C . ARG B 1 58 ? 25.495 -15.702 4.313 1.00 14.17 62 ARG B C 1
ATOM 1452 O O . ARG B 1 58 ? 24.843 -15.929 3.275 1.00 14.88 62 ARG B O 1
ATOM 1460 N N . ILE B 1 59 ? 25.262 -14.660 5.120 1.00 11.14 63 ILE B N 1
ATOM 1461 C CA . ILE B 1 59 ? 24.115 -13.779 4.974 1.00 11.56 63 ILE B CA 1
ATOM 1462 C C . ILE B 1 59 ? 24.514 -12.347 4.600 1.00 15.65 63 ILE B C 1
ATOM 1463 O O . ILE B 1 59 ? 23.783 -11.699 3.839 1.00 17.18 63 ILE B O 1
ATOM 1468 N N . VAL B 1 60 ? 25.639 -11.817 5.123 1.00 16.49 64 VAL B N 1
ATOM 1469 C CA . VAL B 1 60 ? 26.082 -10.437 4.806 1.00 14.56 64 VAL B CA 1
ATOM 1470 C C . VAL B 1 60 ? 26.120 -10.263 3.307 1.00 17.78 64 VAL B C 1
ATOM 1471 O O . VAL B 1 60 ? 26.729 -11.087 2.617 1.00 14.67 64 VAL B O 1
ATOM 1475 N N . GLY B 1 61 ? 25.510 -9.186 2.803 1.00 21.73 65 GLY B N 1
ATOM 1476 C CA . GLY B 1 61 ? 25.687 -8.825 1.400 1.00 22.71 65 GLY B CA 1
ATOM 1477 C C . GLY B 1 61 ? 25.052 -9.733 0.367 1.00 32.82 65 GLY B C 1
ATOM 1478 O O . GLY B 1 61 ? 25.440 -9.683 -0.805 1.00 36.43 65 GLY B O 1
ATOM 1479 N N . GLN B 1 62 ? 24.100 -10.576 0.761 1.00 23.59 66 GLN B N 1
ATOM 1480 C CA . GLN B 1 62 ? 23.421 -11.430 -0.204 1.00 26.99 66 GLN B CA 1
ATOM 1481 C C . GLN B 1 62 ? 22.293 -10.648 -0.886 1.00 24.47 66 GLN B C 1
ATOM 1482 O O . GLN B 1 62 ? 21.879 -9.571 -0.441 1.00 28.22 66 GLN B O 1
ATOM 1488 N N . ALA B 1 63 ? 21.791 -11.221 -1.981 1.00 25.11 67 ALA B N 1
ATOM 1489 C CA . ALA B 1 63 ? 20.736 -10.580 -2.752 1.00 33.78 67 ALA B CA 1
ATOM 1490 C C . ALA B 1 63 ? 19.484 -10.405 -1.900 1.00 29.54 67 ALA B C 1
ATOM 1491 O O . ALA B 1 63 ? 19.278 -11.101 -0.905 1.00 27.03 67 ALA B O 1
ATOM 1493 N N . ASP B 1 64 ? 18.626 -9.476 -2.318 1.00 35.32 68 ASP B N 1
ATOM 1494 C CA . ASP B 1 64 ? 17.510 -9.078 -1.467 1.00 34.35 68 ASP B CA 1
ATOM 1495 C C . ASP B 1 64 ? 16.399 -10.129 -1.410 1.00 42.67 68 ASP B C 1
ATOM 1496 O O . ASP B 1 64 ? 15.638 -10.157 -0.435 1.00 43.83 68 ASP B O 1
ATOM 1498 N N . GLY B 1 65 ? 16.263 -10.979 -2.426 1.00 34.33 69 GLY B N 1
ATOM 1499 C CA . GLY B 1 65 ? 15.176 -11.942 -2.461 1.00 26.62 69 GLY B CA 1
ATOM 1500 C C . GLY B 1 65 ? 15.465 -13.170 -1.607 1.00 21.80 69 GLY B C 1
ATOM 1501 O O . GLY B 1 65 ? 16.434 -13.226 -0.851 1.00 24.46 69 GLY B O 1
ATOM 1502 N N . GLU B 1 66 ? 14.581 -14.157 -1.716 1.00 22.87 70 GLU B N 1
ATOM 1503 C CA . GLU B 1 66 ? 14.745 -15.402 -0.969 1.00 18.34 70 GLU B CA 1
ATOM 1504 C C . GLU B 1 66 ? 16.184 -15.878 -1.071 1.00 21.42 70 GLU B C 1
ATOM 1505 O O . GLU B 1 66 ? 16.801 -15.790 -2.136 1.00 18.00 70 GLU B O 1
ATOM 1511 N N . LEU B 1 67 ? 16.713 -16.356 0.054 1.00 13.32 71 LEU B N 1
ATOM 1512 C CA . LEU B 1 67 ? 18.082 -16.823 0.133 1.00 14.23 71 LEU B CA 1
ATOM 1513 C C . LEU B 1 67 ? 18.043 -18.291 0.501 1.00 13.88 71 LEU B C 1
ATOM 1514 O O . LEU B 1 67 ? 17.223 -18.710 1.320 1.00 16.00 71 LEU B O 1
ATOM 1519 N N . ASN B 1 68 ? 18.920 -19.089 -0.118 1.00 13.09 72 ASN B N 1
ATOM 1520 C CA . ASN B 1 68 ? 19.050 -20.494 0.231 1.00 13.11 72 ASN B CA 1
ATOM 1521 C C . ASN B 1 68 ? 20.431 -20.738 0.838 1.00 11.58 72 ASN B C 1
ATOM 1522 O O . ASN B 1 68 ? 21.447 -20.245 0.313 1.00 16.18 72 ASN B O 1
ATOM 1527 N N . ILE B 1 69 ? 20.485 -21.490 1.932 1.00 9.14 73 ILE B N 1
ATOM 1528 C CA . ILE B 1 69 ? 21.764 -21.872 2.540 1.00 8.93 73 ILE B CA 1
ATOM 1529 C C . ILE B 1 69 ? 21.765 -23.365 2.757 1.00 10.43 73 ILE B C 1
ATOM 1530 O O . ILE B 1 69 ? 20.861 -23.889 3.414 1.00 13.40 73 ILE B O 1
ATOM 1535 N N . THR B 1 70 ? 22.773 -24.052 2.253 1.00 9.47 74 THR B N 1
ATOM 1536 C CA . THR B 1 70 ? 22.893 -25.489 2.482 1.00 9.73 74 THR B CA 1
ATOM 1537 C C . THR B 1 70 ? 23.959 -25.722 3.531 1.00 12.99 74 THR B C 1
ATOM 1538 O O . THR B 1 70 ? 25.092 -25.222 3.389 1.00 13.60 74 THR B O 1
ATOM 1542 N N . LEU B 1 71 ? 23.597 -26.466 4.586 1.00 11.91 75 LEU B N 1
ATOM 1543 C CA . LEU B 1 71 ? 24.650 -26.776 5.543 1.00 10.38 75 LEU B CA 1
ATOM 1544 C C . LEU B 1 71 ? 25.295 -28.101 5.164 1.00 12.93 75 LEU B C 1
ATOM 1545 O O . LEU B 1 71 ? 24.600 -29.025 4.719 1.00 10.64 75 LEU B O 1
ATOM 1550 N N . PRO B 1 72 ? 26.618 -28.231 5.338 1.00 14.23 76 PRO B N 1
ATOM 1551 C CA . PRO B 1 72 ? 27.306 -29.467 4.954 1.00 13.12 76 PRO B CA 1
ATOM 1552 C C . PRO B 1 72 ? 26.967 -30.653 5.860 1.00 13.91 76 PRO B C 1
ATOM 1553 O O . PRO B 1 72 ? 26.278 -30.547 6.865 1.00 14.18 76 PRO B O 1
ATOM 1557 N N . GLU B 1 73 ? 27.425 -31.807 5.422 1.00 15.48 77 GLU B N 1
ATOM 1558 C CA . GLU B 1 73 ? 27.079 -33.086 6.040 1.00 18.28 77 GLU B CA 1
ATOM 1559 C C . GLU B 1 73 ? 27.457 -33.168 7.512 1.00 20.90 77 GLU B C 1
ATOM 1560 O O . GLU B 1 73 ? 26.913 -34.017 8.217 1.00 21.63 77 GLU B O 1
ATOM 1566 N N . GLU B 1 74 ? 28.355 -32.312 8.008 1.00 17.87 78 GLU B N 1
ATOM 1567 C CA . GLU B 1 74 ? 28.715 -32.344 9.427 1.00 22.97 78 GLU B CA 1
ATOM 1568 C C . GLU B 1 74 ? 27.536 -31.999 10.297 1.00 20.11 78 GLU B C 1
ATOM 1569 O O . GLU B 1 74 ? 27.542 -32.321 11.492 1.00 18.21 78 GLU B O 1
ATOM 1575 N N . VAL B 1 75 ? 26.548 -31.302 9.727 1.00 14.18 79 VAL B N 1
ATOM 1576 C CA . VAL B 1 75 ? 25.394 -30.801 10.462 1.00 11.94 79 VAL B CA 1
ATOM 1577 C C . VAL B 1 75 ? 24.231 -31.728 10.129 1.00 15.25 79 VAL B C 1
ATOM 1578 O O . VAL B 1 75 ? 23.838 -31.841 8.965 1.00 16.56 79 VAL B O 1
ATOM 1582 N N . THR B 1 76 ? 23.697 -32.399 11.145 1.00 11.59 80 THR B N 1
ATOM 1583 C CA . THR B 1 76 ? 22.538 -33.258 11.001 1.00 11.43 80 THR B CA 1
ATOM 1584 C C . THR B 1 76 ? 21.293 -32.532 11.488 1.00 13.42 80 THR B C 1
ATOM 1585 O O . THR B 1 76 ? 21.340 -31.567 12.263 1.00 12.26 80 THR B O 1
ATOM 1589 N N . VAL B 1 77 ? 20.150 -33.030 11.019 1.00 10.74 81 VAL B N 1
ATOM 1590 C CA . VAL B 1 77 ? 18.872 -32.554 11.493 1.00 10.53 81 VAL B CA 1
ATOM 1591 C C . VAL B 1 77 ? 18.768 -32.744 13.001 1.00 12.62 81 VAL B C 1
ATOM 1592 O O . VAL B 1 77 ? 18.252 -31.883 13.725 1.00 14.26 81 VAL B O 1
ATOM 1596 N N . LYS B 1 78 ? 19.269 -33.873 13.483 1.00 12.20 82 LYS B N 1
ATOM 1597 C CA . LYS B 1 78 ? 19.232 -34.171 14.918 1.00 13.88 82 LYS B CA 1
ATOM 1598 C C . LYS B 1 78 ? 19.939 -33.103 15.737 1.00 15.03 82 LYS B C 1
ATOM 1599 O O . LYS B 1 78 ? 19.516 -32.783 16.863 1.00 15.48 82 LYS B O 1
ATOM 1605 N N . GLY B 1 79 ? 21.057 -32.608 15.237 1.00 13.36 83 GLY B N 1
ATOM 1606 C CA . GLY B 1 79 ? 21.820 -31.638 15.995 1.00 14.25 83 GLY B CA 1
ATOM 1607 C C . GLY B 1 79 ? 21.341 -30.210 15.747 1.00 13.46 83 GLY B C 1
ATOM 1608 O O . GLY B 1 79 ? 21.473 -29.332 16.607 1.00 14.66 83 GLY B O 1
ATOM 1609 N N . PHE B 1 80 ? 20.760 -29.949 14.562 1.00 13.38 84 PHE B N 1
ATOM 1610 C CA . PHE B 1 80 ? 20.356 -28.599 14.206 1.00 11.73 84 PHE B CA 1
ATOM 1611 C C . PHE B 1 80 ? 19.001 -28.214 14.765 1.00 10.74 84 PHE B C 1
ATOM 1612 O O . PHE B 1 80 ? 18.809 -27.052 15.179 1.00 12.77 84 PHE B O 1
ATOM 1620 N N . GLU B 1 81 ? 18.035 -29.128 14.705 1.00 13.03 85 GLU B N 1
ATOM 1621 C CA . GLU B 1 81 ? 16.676 -28.754 15.076 1.00 16.05 85 GLU B CA 1
ATOM 1622 C C . GLU B 1 81 ? 16.604 -28.202 16.492 1.00 12.52 85 GLU B C 1
ATOM 1623 O O . GLU B 1 81 ? 15.957 -27.157 16.682 1.00 13.95 85 GLU B O 1
ATOM 1629 N N . PRO B 1 82 ? 17.271 -28.783 17.493 1.00 12.08 86 PRO B N 1
ATOM 1630 C CA . PRO B 1 82 ? 17.204 -28.173 18.829 1.00 11.32 86 PRO B CA 1
ATOM 1631 C C . PRO B 1 82 ? 17.804 -26.768 18.892 1.00 12.15 86 PRO B C 1
ATOM 1632 O O . PRO B 1 82 ? 17.448 -25.952 19.766 1.00 13.51 86 PRO B O 1
ATOM 1636 N N . LEU B 1 83 ? 18.728 -26.457 18.006 1.00 9.82 87 LEU B N 1
ATOM 1637 C CA . LEU B 1 83 ? 19.394 -25.187 18.058 1.00 9.92 87 LEU B CA 1
ATOM 1638 C C . LEU B 1 83 ? 18.566 -24.109 17.376 1.00 12.19 87 LEU B C 1
ATOM 1639 O O . LEU B 1 83 ? 18.559 -22.980 17.850 1.00 10.41 87 LEU B O 1
ATOM 1644 N N . ILE B 1 84 ? 17.888 -24.412 16.252 1.00 10.75 88 ILE B N 1
ATOM 1645 C CA . ILE B 1 84 ? 17.028 -23.377 15.658 1.00 9.64 88 ILE B CA 1
ATOM 1646 C C . ILE B 1 84 ? 15.864 -23.115 16.601 1.00 12.16 88 ILE B C 1
ATOM 1647 O O . ILE B 1 84 ? 15.408 -21.966 16.784 1.00 11.45 88 ILE B O 1
ATOM 1652 N N . GLN B 1 85 ? 15.474 -24.138 17.331 1.00 12.23 89 GLN B N 1
ATOM 1653 C CA . GLN B 1 85 ? 14.435 -23.923 18.314 1.00 15.85 89 GLN B CA 1
ATOM 1654 C C . GLN B 1 85 ? 14.935 -23.076 19.471 1.00 13.62 89 GLN B C 1
ATOM 1655 O O . GLN B 1 85 ? 14.216 -22.177 19.928 1.00 13.44 89 GLN B O 1
ATOM 1661 N N . PHE B 1 86 ? 16.185 -23.275 19.936 1.00 12.39 90 PHE B N 1
ATOM 1662 C CA . PHE B 1 86 ? 16.723 -22.350 20.931 1.00 10.88 90 PHE B CA 1
ATOM 1663 C C . PHE B 1 86 ? 16.773 -20.917 20.379 1.00 8.83 90 PHE B C 1
ATOM 1664 O O . PHE B 1 86 ? 16.427 -19.947 21.096 1.00 12.52 90 PHE B O 1
ATOM 1672 N N . ALA B 1 87 ? 17.245 -20.761 19.128 1.00 10.73 91 ALA B N 1
ATOM 1673 C CA . ALA B 1 87 ? 17.397 -19.413 18.571 1.00 10.03 91 ALA B CA 1
ATOM 1674 C C . ALA B 1 87 ? 16.067 -18.687 18.646 1.00 9.39 91 ALA B C 1
ATOM 1675 O O . ALA B 1 87 ? 16.028 -17.488 18.904 1.00 9.84 91 ALA B O 1
ATOM 1677 N N . TYR B 1 88 ? 14.958 -19.415 18.421 1.00 7.93 92 TYR B N 1
ATOM 1678 C CA . TYR B 1 88 ? 13.644 -18.785 18.372 1.00 7.44 92 TYR B CA 1
ATOM 1679 C C . TYR B 1 88 ? 12.837 -18.837 19.652 1.00 12.24 92 TYR B C 1
ATOM 1680 O O . TYR B 1 88 ? 11.704 -18.294 19.661 1.00 11.66 92 TYR B O 1
ATOM 1689 N N . THR B 1 89 ? 13.330 -19.487 20.732 1.00 10.29 93 THR B N 1
ATOM 1690 C CA . THR B 1 89 ? 12.543 -19.638 21.950 1.00 9.46 93 THR B CA 1
ATOM 1691 C C . THR B 1 89 ? 13.301 -19.367 23.230 1.00 13.72 93 THR B C 1
ATOM 1692 O O . THR B 1 89 ? 12.646 -19.288 24.280 1.00 14.02 93 THR B O 1
ATOM 1696 N N . ALA B 1 90 ? 14.648 -19.274 23.208 1.00 10.23 94 ALA B N 1
ATOM 1697 C CA . ALA B 1 90 ? 15.498 -19.094 24.387 1.00 10.55 94 ALA B CA 1
ATOM 1698 C C . ALA B 1 90 ? 15.550 -20.353 25.249 1.00 10.08 94 ALA B C 1
ATOM 1699 O O . ALA B 1 90 ? 16.050 -20.305 26.377 1.00 11.31 94 ALA B O 1
ATOM 1701 N N . LYS B 1 91 ? 15.075 -21.486 24.752 1.00 11.29 95 LYS B N 1
ATOM 1702 C CA . LYS B 1 91 ? 15.118 -22.734 25.498 1.00 13.17 95 LYS B CA 1
ATOM 1703 C C . LYS B 1 91 ? 15.802 -23.829 24.677 1.00 13.48 95 LYS B C 1
ATOM 1704 O O . LYS B 1 91 ? 15.498 -24.024 23.490 1.00 12.81 95 LYS B O 1
ATOM 1710 N N . LEU B 1 92 ? 16.762 -24.511 25.296 1.00 13.60 96 LEU B N 1
ATOM 1711 C CA . LEU B 1 92 ? 17.493 -25.577 24.647 1.00 13.26 96 LEU B CA 1
ATOM 1712 C C . LEU B 1 92 ? 17.309 -26.843 25.470 1.00 18.24 96 LEU B C 1
ATOM 1713 O O . LEU B 1 92 ? 17.583 -26.863 26.676 1.00 17.04 96 LEU B O 1
ATOM 1718 N N . ILE B 1 93 ? 16.891 -27.904 24.803 1.00 18.08 97 ILE B N 1
ATOM 1719 C CA . ILE B 1 93 ? 16.666 -29.190 25.440 1.00 19.70 97 ILE B CA 1
ATOM 1720 C C . ILE B 1 93 ? 17.581 -30.163 24.732 1.00 21.22 97 ILE B C 1
ATOM 1721 O O . ILE B 1 93 ? 17.622 -30.179 23.498 1.00 16.55 97 ILE B O 1
ATOM 1726 N N . LEU B 1 94 ? 18.316 -30.961 25.495 1.00 16.78 98 LEU B N 1
ATOM 1727 C CA . LEU B 1 94 ? 19.174 -31.990 24.936 1.00 17.31 98 LEU B CA 1
ATOM 1728 C C . LEU B 1 94 ? 18.742 -33.350 25.467 1.00 18.27 98 LEU B C 1
ATOM 1729 O O . LEU B 1 94 ? 18.511 -33.512 26.670 1.00 17.91 98 LEU B O 1
ATOM 1734 N N . SER B 1 95 ? 18.634 -34.331 24.582 1.00 20.89 99 SER B N 1
ATOM 1735 C CA . SER B 1 95 ? 18.235 -35.673 24.995 1.00 16.28 99 SER B CA 1
ATOM 1736 C C . SER B 1 95 ? 19.453 -36.585 24.966 1.00 18.46 99 SER B C 1
ATOM 1737 O O . SER B 1 95 ? 20.498 -36.235 24.426 1.00 18.83 99 SER B O 1
ATOM 1740 N N . LYS B 1 96 ? 19.330 -37.776 25.558 1.00 23.58 100 LYS B N 1
ATOM 1741 C CA . LYS B 1 96 ? 20.427 -38.729 25.426 1.00 19.61 100 LYS B CA 1
ATOM 1742 C C . LYS B 1 96 ? 20.718 -38.995 23.957 1.00 21.18 100 LYS B C 1
ATOM 1743 O O . LYS B 1 96 ? 21.880 -39.146 23.562 1.00 29.01 100 LYS B O 1
ATOM 1745 N N . GLU B 1 97 ? 19.674 -38.992 23.129 1.00 20.61 101 GLU B N 1
ATOM 1746 C CA . GLU B 1 97 ? 19.857 -39.336 21.724 1.00 25.35 101 GLU B CA 1
ATOM 1747 C C . GLU B 1 97 ? 20.547 -38.224 20.933 1.00 22.84 101 GLU B C 1
ATOM 1748 O O . GLU B 1 97 ? 21.309 -38.526 20.007 1.00 23.77 101 GLU B O 1
ATOM 1754 N N . ASN B 1 98 ? 20.295 -36.950 21.255 1.00 19.76 102 ASN B N 1
ATOM 1755 C CA . ASN B 1 98 ? 20.812 -35.855 20.425 1.00 14.53 102 ASN B CA 1
ATOM 1756 C C . ASN B 1 98 ? 21.938 -35.038 21.059 1.00 17.61 102 ASN B C 1
ATOM 1757 O O . ASN B 1 98 ? 22.490 -34.152 20.400 1.00 16.52 102 ASN B O 1
ATOM 1762 N N . VAL B 1 99 ? 22.346 -35.331 22.296 1.00 19.12 103 VAL B N 1
ATOM 1763 C CA . VAL B 1 99 ? 23.301 -34.439 22.959 1.00 17.44 103 VAL B CA 1
ATOM 1764 C C . VAL B 1 99 ? 24.615 -34.327 22.190 1.00 18.65 103 VAL B C 1
ATOM 1765 O O . VAL B 1 99 ? 25.180 -33.231 22.060 1.00 19.50 103 VAL B O 1
ATOM 1769 N N . ASP B 1 100 ? 25.125 -35.439 21.654 1.00 16.50 104 ASP B N 1
ATOM 1770 C CA . ASP B 1 100 ? 26.414 -35.333 20.967 1.00 23.71 104 ASP B CA 1
ATOM 1771 C C . ASP B 1 100 ? 26.283 -34.496 19.704 1.00 21.33 104 ASP B C 1
ATOM 1772 O O . ASP B 1 100 ? 27.104 -33.608 19.428 1.00 17.93 104 ASP B O 1
ATOM 1777 N N . GLU B 1 101 ? 25.245 -34.770 18.908 1.00 16.30 105 GLU B N 1
ATOM 1778 C CA . GLU B 1 101 ? 25.048 -34.014 17.675 1.00 19.86 105 GLU B CA 1
ATOM 1779 C C . GLU B 1 101 ? 24.842 -32.526 17.945 1.00 15.14 105 GLU B C 1
ATOM 1780 O O . GLU B 1 101 ? 25.401 -31.681 17.241 1.00 16.05 105 GLU B O 1
ATOM 1786 N N . VAL B 1 102 ? 24.071 -32.187 18.976 1.00 13.87 106 VAL B N 1
ATOM 1787 C CA . VAL B 1 102 ? 23.820 -30.781 19.279 1.00 11.93 106 VAL B CA 1
ATOM 1788 C C . VAL B 1 102 ? 25.118 -30.085 19.678 1.00 14.40 106 VAL B C 1
ATOM 1789 O O . VAL B 1 102 ? 25.366 -28.939 19.270 1.00 15.00 106 VAL B O 1
ATOM 1793 N N . CYS B 1 103 ? 25.918 -30.721 20.562 1.00 14.43 107 CYS B N 1
ATOM 1794 C CA . CYS B 1 103 ? 27.212 -30.154 20.927 1.00 12.71 107 CYS B CA 1
ATOM 1795 C C . CYS B 1 103 ? 28.075 -29.919 19.694 1.00 14.15 107 CYS B C 1
ATOM 1796 O O . CYS B 1 103 ? 28.686 -28.840 19.532 1.00 15.92 107 CYS B O 1
ATOM 1799 N N . LYS B 1 104 ? 28.099 -30.886 18.778 1.00 16.08 108 LYS B N 1
ATOM 1800 C CA . LYS B 1 104 ? 28.884 -30.698 17.564 1.00 12.74 108 LYS B CA 1
ATOM 1801 C C . LYS B 1 104 ? 28.339 -29.498 16.767 1.00 11.81 108 LYS B C 1
ATOM 1802 O O . LYS B 1 104 ? 29.106 -28.698 16.208 1.00 15.24 108 LYS B O 1
ATOM 1804 N N . CYS B 1 105 ? 27.021 -29.353 16.714 1.00 12.93 109 CYS B N 1
ATOM 1805 C CA . CYS B 1 105 ? 26.431 -28.290 15.901 1.00 13.31 109 CYS B CA 1
ATOM 1806 C C . CYS B 1 105 ? 26.629 -26.909 16.517 1.00 12.18 109 CYS B C 1
ATOM 1807 O O . CYS B 1 105 ? 26.741 -25.917 15.783 1.00 13.90 109 CYS B O 1
ATOM 1810 N N . VAL B 1 106 ? 26.654 -26.819 17.849 1.00 12.65 110 VAL B N 1
ATOM 1811 C CA . VAL B 1 106 ? 26.944 -25.552 18.510 1.00 13.22 110 VAL B CA 1
ATOM 1812 C C . VAL B 1 106 ? 28.325 -25.076 18.102 1.00 12.42 110 VAL B C 1
ATOM 1813 O O . VAL B 1 106 ? 28.508 -23.921 17.702 1.00 12.50 110 VAL B O 1
ATOM 1817 N N . GLU B 1 107 ? 29.306 -25.972 18.174 1.00 12.39 111 GLU B N 1
ATOM 1818 C CA . GLU B 1 107 ? 30.663 -25.574 17.839 1.00 12.16 111 GLU B CA 1
ATOM 1819 C C . GLU B 1 107 ? 30.757 -25.197 16.371 1.00 11.61 111 GLU B C 1
ATOM 1820 O O . GLU B 1 107 ? 31.435 -24.217 16.007 1.00 14.88 111 GLU B O 1
ATOM 1826 N N . PHE B 1 108 ? 30.071 -25.954 15.517 1.00 11.14 112 PHE B N 1
ATOM 1827 C CA . PHE B 1 108 ? 30.172 -25.726 14.082 1.00 13.89 112 PHE B CA 1
ATOM 1828 C C . PHE B 1 108 ? 29.555 -24.403 13.689 1.00 11.46 112 PHE B C 1
ATOM 1829 O O . PHE B 1 108 ? 29.999 -23.776 12.734 1.00 12.95 112 PHE B O 1
ATOM 1837 N N . LEU B 1 109 ? 28.443 -24.030 14.321 1.00 10.75 113 LEU B N 1
ATOM 1838 C CA . LEU B 1 109 ? 27.677 -22.897 13.836 1.00 9.27 113 LEU B CA 1
ATOM 1839 C C . LEU B 1 109 ? 27.900 -21.611 14.627 1.00 10.98 113 LEU B C 1
ATOM 1840 O O . LEU B 1 109 ? 27.435 -20.553 14.189 1.00 11.23 113 LEU B O 1
ATOM 1845 N N . SER B 1 110 ? 28.540 -21.677 15.792 1.00 11.08 114 SER B N 1
ATOM 1846 C CA . SER B 1 110 ? 28.548 -20.539 16.711 1.00 11.39 114 SER B CA 1
ATOM 1847 C C . SER B 1 110 ? 29.937 -20.371 17.328 1.00 12.00 114 SER B C 1
ATOM 1848 O O . SER B 1 110 ? 30.830 -21.205 17.165 1.00 12.10 114 SER B O 1
ATOM 1851 N N . VAL B 1 111 ? 30.082 -19.272 18.071 1.00 13.78 115 VAL B N 1
ATOM 1852 C CA . VAL B 1 111 ? 31.294 -19.015 18.841 1.00 14.05 115 VAL B CA 1
ATOM 1853 C C . VAL B 1 111 ? 31.294 -19.717 20.190 1.00 15.22 115 VAL B C 1
ATOM 1854 O O . VAL B 1 111 ? 32.267 -19.577 20.945 1.00 19.72 115 VAL B O 1
ATOM 1858 N N . HIS B 1 112 ? 30.233 -20.449 20.521 1.00 14.01 116 HIS B N 1
ATOM 1859 C CA . HIS B 1 112 ? 30.074 -21.117 21.807 1.00 15.28 116 HIS B CA 1
ATOM 1860 C C . HIS B 1 112 ? 30.498 -22.558 21.723 1.00 19.95 116 HIS B C 1
ATOM 1861 O O . HIS B 1 112 ? 30.644 -23.139 20.642 1.00 18.67 116 HIS B O 1
ATOM 1868 N N . ASN B 1 113 ? 30.608 -23.162 22.902 1.00 20.01 117 ASN B N 1
ATOM 1869 C CA . ASN B 1 113 ? 30.923 -24.578 22.990 1.00 17.62 117 ASN B CA 1
ATOM 1870 C C . ASN B 1 113 ? 30.366 -25.057 24.314 1.00 24.84 117 ASN B C 1
ATOM 1871 O O . ASN B 1 113 ? 30.689 -24.479 25.353 1.00 24.99 117 ASN B O 1
ATOM 1876 N N . ILE B 1 114 ? 29.499 -26.064 24.261 1.00 19.44 118 ILE B N 1
ATOM 1877 C CA . ILE B 1 114 ? 28.831 -26.555 25.463 1.00 24.06 118 ILE B CA 1
ATOM 1878 C C . ILE B 1 114 ? 29.330 -27.908 25.925 1.00 27.37 118 ILE B C 1
ATOM 1879 O O . ILE B 1 114 ? 28.822 -28.413 26.950 1.00 22.94 118 ILE B O 1
ATOM 1884 N N . GLU B 1 115 ? 30.324 -28.508 25.250 1.00 25.43 119 GLU B N 1
ATOM 1885 C CA . GLU B 1 115 ? 30.792 -29.839 25.645 1.00 22.30 119 GLU B CA 1
ATOM 1886 C C . GLU B 1 115 ? 31.220 -29.868 27.112 1.00 28.90 119 GLU B C 1
ATOM 1887 O O . GLU B 1 115 ? 30.771 -30.727 27.877 1.00 23.40 119 GLU B O 1
ATOM 1889 N N . GLU B 1 116 ? 32.068 -28.913 27.534 1.00 26.40 120 GLU B N 1
ATOM 1890 C CA . GLU B 1 116 ? 32.577 -28.925 28.904 1.00 33.88 120 GLU B CA 1
ATOM 1891 C C . GLU B 1 116 ? 31.463 -28.756 29.935 1.00 25.18 120 GLU B C 1
ATOM 1892 O O . GLU B 1 116 ? 31.557 -29.321 31.031 1.00 30.29 120 GLU B O 1
ATOM 1894 N N . SER B 1 117 ? 30.416 -27.978 29.618 1.00 22.99 121 SER B N 1
ATOM 1895 C CA . SER B 1 117 ? 29.270 -27.882 30.526 1.00 24.22 121 SER B CA 1
ATOM 1896 C C . SER B 1 117 ? 28.621 -29.249 30.714 1.00 22.04 121 SER B C 1
ATOM 1897 O O . SER B 1 117 ? 28.477 -29.745 31.842 1.00 21.04 121 SER B O 1
ATOM 1900 N N . CYS B 1 118 ? 28.252 -29.896 29.607 1.00 23.09 122 CYS B N 1
ATOM 1901 C CA . CYS B 1 118 ? 27.618 -31.213 29.713 1.00 24.44 122 CYS B CA 1
ATOM 1902 C C . CYS B 1 118 ? 28.538 -32.222 30.362 1.00 25.20 122 CYS B C 1
ATOM 1903 O O . CYS B 1 118 ? 28.070 -33.106 31.095 1.00 21.92 122 CYS B O 1
ATOM 1906 N N . PHE B 1 119 ? 29.852 -32.102 30.132 1.00 20.78 123 PHE B N 1
ATOM 1907 C CA . PHE B 1 119 ? 30.799 -33.043 30.723 1.00 24.92 123 PHE B CA 1
ATOM 1908 C C . PHE B 1 119 ? 30.763 -33.034 32.259 1.00 24.99 123 PHE B C 1
ATOM 1909 O O . PHE B 1 119 ? 31.116 -34.043 32.873 1.00 25.24 123 PHE B O 1
ATOM 1917 N N . GLN B 1 120 ? 30.328 -31.928 32.897 1.00 21.55 124 GLN B N 1
ATOM 1918 C CA . GLN B 1 120 ? 30.431 -31.844 34.362 1.00 19.99 124 GLN B CA 1
ATOM 1919 C C . GLN B 1 120 ? 29.522 -32.831 35.072 1.00 20.88 124 GLN B C 1
ATOM 1920 O O . GLN B 1 120 ? 29.710 -33.072 36.267 1.00 24.29 124 GLN B O 1
ATOM 1926 N N . PHE B 1 121 ? 28.522 -33.365 34.367 1.00 25.02 125 PHE B N 1
ATOM 1927 C CA . PHE B 1 121 ? 27.545 -34.271 34.956 1.00 23.85 125 PHE B CA 1
ATOM 1928 C C . PHE B 1 121 ? 27.782 -35.717 34.596 1.00 31.47 125 PHE B C 1
ATOM 1929 O O . PHE B 1 121 ? 26.938 -36.556 34.901 1.00 28.99 125 PHE B O 1
ATOM 1937 N N . LEU B 1 122 ? 28.938 -36.043 34.012 1.00 30.53 126 LEU B N 1
ATOM 1938 C CA . LEU B 1 122 ? 29.163 -37.397 33.516 1.00 28.33 126 LEU B CA 1
ATOM 1939 C C . LEU B 1 122 ? 29.127 -38.457 34.627 1.00 35.24 126 LEU B C 1
ATOM 1940 O O . LEU B 1 122 ? 28.738 -39.605 34.364 1.00 31.92 126 LEU B O 1
ATOM 1945 N N . LYS B 1 123 ? 29.531 -38.117 35.859 1.00 28.30 127 LYS B N 1
ATOM 1946 C CA . LYS B 1 123 ? 29.769 -39.162 36.853 1.00 29.06 127 LYS B CA 1
ATOM 1947 C C . LYS B 1 123 ? 28.579 -39.431 37.771 1.00 31.55 127 LYS B C 1
ATOM 1948 O O . LYS B 1 123 ? 28.645 -40.373 38.569 1.00 29.39 127 LYS B O 1
ATOM 1954 N N . PHE B 1 124 ? 27.509 -38.644 37.700 1.00 31.51 128 PHE B N 1
ATOM 1955 C CA . PHE B 1 124 ? 26.349 -38.907 38.571 1.00 29.63 128 PHE B CA 1
ATOM 1956 C C . PHE B 1 124 ? 25.002 -38.793 37.817 1.00 31.56 128 PHE B C 1
ATOM 1957 O O . PHE B 1 124 ? 24.977 -38.628 36.605 1.00 29.48 128 PHE B O 1
#

Radius of gyration: 20.34 Å; Cα contacts (8 Å, |Δi|>4): 414; chains: 2; bounding box: 37×61×41 Å